Protein AF-A0A1T4M0J1-F1 (afdb_monomer_lite)

Organism: NCBI:txid28136

Radius of gyration: 27.56 Å; chains: 1; bounding box: 81×39×96 Å

Foldseek 3Di:
DVVVVVVVVVVVVVVVVVVVVVVVVVVVPDDPLVVVVCPQKDFDDDQDDCQQQLQPVLFFKWKAKFPLRQTKGKHWPDWADPDRQKIWTWTWMDGPNFIWTKIWMKGWDTWIWHNDDQQAPPNVNVPQFDTKTKIKIWIKIFTDLPGPQGFMWTFMWMFIWTQGPVRDTHGDCRHVQAQVDWGRKTWTWTATPVPRDIITMIITGQDTGPCPQQAPDRRTGDGDPSSCVSPVPPDPPCQVLLVVVAFKKKDKAFADPDDPPDDPPDPTKIKMWMWGRDPAWIWIFIDIDQWTWIFTWDWDDGDPFKTFIPTDDTPDTDDPDPDADPRQKMWGDDPPWIWIAHQPDAHNHRHHGDTHTIDTDHD

InterPro domains:
  IPR046033 Protein of unknown function DUF5991 [PF19453] (243-340)

Structure (mmCIF, N/CA/C/O backbone):
data_AF-A0A1T4M0J1-F1
#
_entry.id   AF-A0A1T4M0J1-F1
#
loop_
_atom_site.group_PDB
_atom_site.id
_atom_site.type_symbol
_atom_site.label_atom_id
_atom_site.label_alt_id
_atom_site.label_comp_id
_atom_site.label_asym_id
_atom_site.label_entity_id
_atom_site.label_seq_id
_atom_site.pdbx_PDB_ins_code
_atom_site.Cartn_x
_atom_site.Cartn_y
_atom_site.Cartn_z
_atom_site.occupancy
_atom_site.B_iso_or_equiv
_atom_site.auth_seq_id
_atom_site.auth_comp_id
_atom_site.auth_asym_id
_atom_site.auth_atom_id
_atom_site.pdbx_PDB_model_num
ATOM 1 N N . MET A 1 1 ? -4.362 2.622 -60.624 1.00 55.12 1 MET A N 1
ATOM 2 C CA . MET A 1 1 ? -3.342 2.482 -59.555 1.00 55.12 1 MET A CA 1
ATOM 3 C C . MET A 1 1 ? -3.160 3.747 -58.709 1.00 55.12 1 MET A C 1
ATOM 5 O O . MET A 1 1 ? -3.377 3.652 -57.512 1.00 55.12 1 MET A O 1
ATOM 9 N N . LYS A 1 2 ? -2.882 4.939 -59.271 1.00 52.72 2 LYS A N 1
ATOM 10 C CA . LYS A 1 2 ? -2.702 6.187 -58.479 1.00 52.72 2 LYS A CA 1
ATOM 11 C C . LYS A 1 2 ? -3.881 6.576 -57.562 1.00 52.72 2 LYS A C 1
ATOM 13 O O . LYS A 1 2 ? -3.653 6.972 -56.428 1.00 52.72 2 LYS A O 1
ATOM 18 N N . LYS A 1 3 ? -5.136 6.410 -58.007 1.00 52.69 3 LYS A N 1
ATOM 19 C CA . LYS A 1 3 ? -6.322 6.703 -57.170 1.00 52.69 3 LYS A CA 1
ATOM 20 C C . LYS A 1 3 ? -6.456 5.772 -55.952 1.00 52.69 3 LYS A C 1
ATOM 22 O O . LYS A 1 3 ? -6.911 6.231 -54.916 1.00 52.69 3 LYS A O 1
ATOM 27 N N . LEU A 1 4 ? -6.013 4.514 -56.068 1.00 51.50 4 LEU A N 1
ATOM 28 C CA . LEU A 1 4 ? -6.082 3.517 -54.990 1.00 51.50 4 LEU A CA 1
ATOM 29 C C . LEU A 1 4 ? -5.003 3.755 -53.914 1.00 51.50 4 LEU A C 1
ATOM 31 O O . LEU A 1 4 ? -5.263 3.580 -52.725 1.00 51.50 4 LEU A O 1
ATOM 35 N N . LEU A 1 5 ? -3.808 4.207 -54.325 1.00 53.09 5 LEU A N 1
ATOM 36 C CA . LEU A 1 5 ? -2.740 4.605 -53.398 1.00 53.09 5 LEU A CA 1
ATOM 37 C C . LEU A 1 5 ? -3.108 5.864 -52.600 1.00 53.09 5 LEU A C 1
ATOM 39 O O . LEU A 1 5 ? -2.872 5.903 -51.395 1.00 53.09 5 LEU A O 1
ATOM 43 N N . ASN A 1 6 ? -3.737 6.859 -53.235 1.00 53.88 6 ASN A N 1
ATOM 44 C CA . ASN A 1 6 ? -4.164 8.077 -52.538 1.00 53.88 6 ASN A CA 1
ATOM 45 C C . ASN A 1 6 ? -5.260 7.799 -51.495 1.00 53.88 6 ASN A C 1
ATOM 47 O O . ASN A 1 6 ? -5.242 8.404 -50.427 1.00 53.88 6 ASN A O 1
ATOM 51 N N . SER A 1 7 ? -6.177 6.859 -51.758 1.00 53.44 7 SER A N 1
ATOM 52 C CA . SER A 1 7 ? -7.180 6.440 -50.769 1.00 53.44 7 SER A CA 1
ATOM 53 C C . SER A 1 7 ? -6.579 5.661 -49.594 1.00 53.44 7 SER A C 1
ATOM 55 O O . SER A 1 7 ? -7.029 5.848 -48.468 1.00 53.44 7 SER A O 1
ATOM 57 N N . LEU A 1 8 ? -5.540 4.840 -49.815 1.00 53.97 8 LEU A N 1
ATOM 58 C CA . LEU A 1 8 ? -4.844 4.135 -48.727 1.00 53.97 8 LEU A CA 1
ATOM 59 C C . LEU A 1 8 ? -4.044 5.096 -47.835 1.00 53.97 8 LEU A C 1
ATOM 61 O O . LEU A 1 8 ? -4.055 4.952 -46.615 1.00 53.97 8 LEU A O 1
ATOM 65 N N . ALA A 1 9 ? -3.384 6.092 -48.435 1.00 59.94 9 ALA A N 1
ATOM 66 C CA . ALA A 1 9 ? -2.646 7.118 -47.700 1.00 59.94 9 ALA A CA 1
ATOM 67 C C . ALA A 1 9 ? -3.578 7.986 -46.838 1.00 59.94 9 ALA A C 1
ATOM 69 O O . ALA A 1 9 ? -3.247 8.294 -45.696 1.00 59.94 9 ALA A O 1
ATOM 70 N N . LEU A 1 10 ? -4.770 8.320 -47.349 1.00 54.41 10 LEU A N 1
ATOM 71 C CA . LEU A 1 10 ? -5.785 9.055 -46.593 1.00 54.41 10 LEU A CA 1
ATOM 72 C C . LEU A 1 10 ? -6.346 8.215 -45.430 1.00 54.41 10 LEU A C 1
ATOM 74 O O . LEU A 1 10 ? -6.525 8.740 -44.335 1.00 54.41 10 LEU A O 1
ATOM 78 N N . LEU A 1 11 ? -6.557 6.907 -45.632 1.00 52.25 11 LEU A N 1
ATOM 79 C CA . LEU A 1 11 ? -7.016 5.988 -44.583 1.00 52.25 11 LEU A CA 1
ATOM 80 C C . LEU A 1 11 ? -5.973 5.830 -43.460 1.00 52.25 11 LEU A C 1
ATOM 82 O O . LEU A 1 11 ? -6.330 5.849 -42.285 1.00 52.25 11 LEU A O 1
ATOM 86 N N . LEU A 1 12 ? -4.684 5.734 -43.812 1.00 54.47 12 LEU A N 1
ATOM 87 C CA . LEU A 1 12 ? -3.565 5.698 -42.858 1.00 54.47 12 LEU A CA 1
ATOM 88 C C . LEU A 1 12 ? -3.445 7.004 -42.057 1.00 54.47 12 LEU A C 1
ATOM 90 O O . LEU A 1 12 ? -3.211 6.957 -40.849 1.00 54.47 12 LEU A O 1
ATOM 94 N N . LEU A 1 13 ? -3.667 8.158 -42.699 1.00 51.56 13 LEU A N 1
ATOM 95 C CA . LEU A 1 13 ? -3.692 9.453 -42.017 1.00 51.56 13 LEU A CA 1
ATOM 96 C C . LEU A 1 13 ? -4.856 9.515 -41.015 1.00 51.56 13 LEU A C 1
ATOM 98 O O . LEU A 1 13 ? -4.645 9.829 -39.848 1.00 51.56 13 LEU A O 1
ATOM 102 N N . VAL A 1 14 ? -6.069 9.129 -41.421 1.00 51.66 14 VAL A N 1
ATOM 103 C CA . VAL A 1 14 ? -7.257 9.115 -40.544 1.00 51.66 14 VAL A CA 1
ATOM 104 C C . VAL A 1 14 ? -7.093 8.141 -39.366 1.00 51.66 14 VAL A C 1
ATOM 106 O O . VAL A 1 14 ? -7.454 8.480 -38.239 1.00 51.66 14 VAL A O 1
ATOM 109 N N . LEU A 1 15 ? -6.473 6.974 -39.578 1.00 44.88 15 LEU A N 1
ATOM 110 C CA . LEU A 1 15 ? -6.143 6.022 -38.507 1.00 44.88 15 LEU A CA 1
ATOM 111 C C . LEU A 1 15 ? -5.138 6.600 -37.495 1.00 44.88 15 LEU A C 1
ATOM 113 O O . LEU A 1 15 ? -5.237 6.324 -36.299 1.00 44.88 15 LEU A O 1
ATOM 117 N N . SER A 1 16 ? -4.198 7.436 -37.949 1.00 46.50 16 SER A N 1
ATOM 118 C CA . SER A 1 16 ? -3.243 8.112 -37.062 1.00 46.50 16 SER A CA 1
ATOM 119 C C . SER A 1 16 ? -3.893 9.209 -36.203 1.00 46.50 16 SER A C 1
ATOM 121 O O . SER A 1 16 ? -3.549 9.340 -35.027 1.00 46.50 16 SER A O 1
ATOM 123 N N . PHE A 1 17 ? -4.902 9.918 -36.728 1.00 46.28 17 PHE A N 1
ATOM 124 C CA . PHE A 1 17 ? -5.673 10.906 -35.961 1.00 46.28 17 PHE A CA 1
ATOM 125 C C . PHE A 1 17 ? -6.596 10.253 -34.919 1.00 46.28 17 PHE A C 1
ATOM 127 O O . PHE A 1 17 ? -6.669 10.736 -33.791 1.00 46.28 17 PHE A O 1
ATOM 134 N N . LEU A 1 18 ? -7.220 9.111 -35.238 1.00 39.19 18 LEU A N 1
ATOM 135 C CA . LEU A 1 18 ? -8.054 8.359 -34.285 1.00 39.19 18 LEU A CA 1
ATOM 136 C C . LEU A 1 18 ? -7.246 7.820 -33.090 1.00 39.19 18 LEU A C 1
ATOM 138 O O . LEU A 1 18 ? -7.708 7.882 -31.951 1.00 39.19 18 LEU A O 1
ATOM 142 N N . ASN A 1 19 ? -6.015 7.351 -33.323 1.00 43.97 19 ASN A N 1
ATOM 143 C CA . ASN A 1 19 ? -5.116 6.921 -32.244 1.00 43.97 19 ASN A CA 1
ATOM 144 C C . ASN A 1 19 ? -4.622 8.096 -31.379 1.00 43.97 19 ASN A C 1
ATOM 146 O O . ASN A 1 19 ? -4.434 7.937 -30.171 1.00 43.97 19 ASN A O 1
ATOM 150 N N . CYS A 1 20 ? -4.449 9.284 -31.969 1.00 36.16 20 CYS A N 1
ATOM 151 C CA . CYS A 1 20 ? -4.040 10.489 -31.247 1.00 36.16 20 CYS A CA 1
ATOM 152 C C . CYS A 1 20 ? -5.168 11.034 -30.347 1.00 36.16 20 CYS A C 1
ATOM 154 O O . CYS A 1 20 ? -4.920 11.378 -29.190 1.00 36.16 20 CYS A O 1
ATOM 156 N N . GLU A 1 21 ? -6.419 11.026 -30.822 1.00 37.31 21 GLU A N 1
ATOM 157 C CA . GLU A 1 21 ? -7.591 11.414 -30.021 1.00 37.31 21 GLU A CA 1
ATOM 158 C C . GLU A 1 21 ? -7.927 10.417 -28.900 1.00 37.31 21 GLU A C 1
ATOM 160 O O . GLU A 1 21 ? -8.373 10.819 -27.822 1.00 37.31 21 GLU A O 1
ATOM 165 N N . ALA A 1 22 ? -7.710 9.117 -29.116 1.00 43.62 22 ALA A N 1
ATOM 166 C CA . ALA A 1 22 ? -7.911 8.107 -28.077 1.00 43.62 22 ALA A CA 1
ATOM 167 C C . ALA A 1 22 ? -6.882 8.246 -26.940 1.00 43.62 22 ALA A C 1
ATOM 169 O O . ALA A 1 22 ? -7.249 8.189 -25.766 1.00 43.62 22 ALA A O 1
ATOM 170 N N . SER A 1 23 ? -5.611 8.504 -27.273 1.00 46.06 23 SER A N 1
ATOM 171 C CA . SER A 1 23 ? -4.550 8.749 -26.287 1.00 46.06 23 SER A CA 1
ATOM 172 C C . SER A 1 23 ? -4.748 10.062 -25.520 1.00 46.06 23 SER A C 1
ATOM 174 O O . SER A 1 23 ? -4.460 10.114 -24.324 1.00 46.06 23 SER A O 1
ATOM 176 N N . SER A 1 24 ? -5.234 11.123 -26.174 1.00 47.31 24 SER A N 1
ATOM 177 C CA . SER A 1 24 ? -5.454 12.424 -25.528 1.00 47.31 24 SER A CA 1
ATOM 178 C C . SER A 1 24 ? -6.682 12.434 -24.606 1.00 47.31 24 SER A C 1
ATOM 180 O O . SER A 1 24 ? -6.654 13.082 -23.559 1.00 47.31 24 SER A O 1
ATOM 182 N N . LYS A 1 25 ? -7.725 11.646 -24.913 1.00 46.78 25 LYS A N 1
ATOM 183 C CA . LYS A 1 25 ? -8.915 11.485 -24.053 1.00 46.78 25 LYS A CA 1
ATOM 184 C C . LYS A 1 25 ? -8.649 10.744 -22.742 1.00 46.78 25 LYS A C 1
ATOM 186 O O . LYS A 1 25 ? -9.352 10.997 -21.772 1.00 46.78 25 LYS A O 1
ATOM 191 N N . VAL A 1 26 ? -7.660 9.850 -22.666 1.00 51.59 26 VAL A N 1
ATOM 192 C CA . VAL A 1 26 ? -7.346 9.139 -21.408 1.00 51.59 26 VAL A CA 1
ATOM 193 C C . VAL A 1 26 ? -6.769 10.097 -20.357 1.00 51.59 26 VAL A C 1
ATOM 195 O O . VAL A 1 26 ? -7.074 9.962 -19.175 1.00 51.59 26 VAL A O 1
ATOM 198 N N . HIS A 1 27 ? -5.993 11.106 -20.766 1.00 54.53 27 HIS A N 1
ATOM 199 C CA . HIS A 1 27 ? -5.339 12.039 -19.839 1.00 54.53 27 HIS A CA 1
ATOM 200 C C . HIS A 1 27 ? -6.288 13.045 -19.169 1.00 54.53 27 HIS A C 1
ATOM 202 O O . HIS A 1 27 ? -6.017 13.461 -18.045 1.00 54.53 27 HIS A O 1
ATOM 208 N N . SER A 1 28 ? -7.415 13.413 -19.787 1.00 58.88 28 SER A N 1
ATOM 209 C CA . SER A 1 28 ? -8.307 14.452 -19.244 1.00 58.88 28 SER A CA 1
ATOM 210 C C . SER A 1 28 ? -9.181 14.006 -18.060 1.00 58.88 28 SER A C 1
ATOM 212 O O . SER A 1 28 ? -9.771 14.858 -17.398 1.00 58.88 28 SER A O 1
ATOM 214 N N . TYR A 1 29 ? -9.248 12.703 -17.751 1.00 79.06 29 TYR A N 1
ATOM 215 C CA . TYR A 1 29 ? -10.104 12.150 -16.684 1.00 79.06 29 TYR A CA 1
ATOM 216 C C . TYR A 1 29 ? -9.342 11.503 -15.518 1.00 79.06 29 TYR A C 1
ATOM 218 O O . TYR A 1 29 ? -9.971 11.037 -14.561 1.00 79.06 29 TY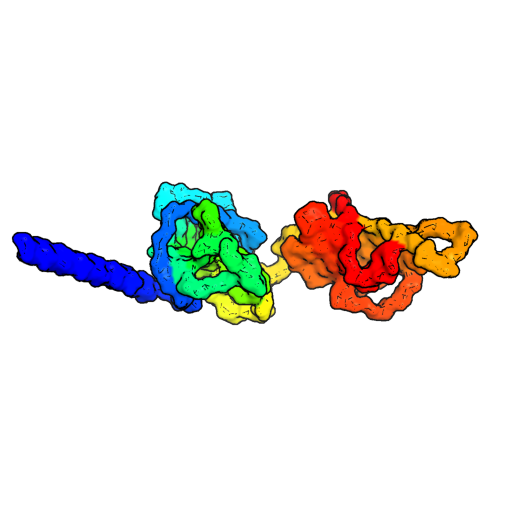R A O 1
ATOM 226 N N . LEU A 1 30 ? -8.008 11.441 -15.580 1.00 92.25 30 LEU A N 1
ATOM 227 C CA . LEU A 1 30 ? -7.211 10.840 -14.513 1.00 92.25 30 LEU A CA 1
ATOM 228 C C . LEU A 1 30 ? -7.066 11.789 -13.312 1.00 92.25 30 LEU A C 1
ATOM 230 O O . LEU A 1 30 ? -6.923 13.001 -13.486 1.00 92.25 30 LEU A O 1
ATOM 234 N N . PRO A 1 31 ? -7.056 11.260 -12.075 1.00 94.25 31 PRO A N 1
ATOM 235 C CA . PRO A 1 31 ? -6.757 12.058 -10.894 1.00 94.25 31 PRO A CA 1
ATOM 236 C C . PRO A 1 31 ? -5.373 12.713 -10.970 1.00 94.25 31 PRO A C 1
ATOM 238 O O . PRO A 1 31 ? -4.406 12.090 -11.410 1.00 94.25 31 PRO A O 1
ATOM 241 N N . LYS A 1 32 ? -5.251 13.936 -10.434 1.00 94.31 32 LYS A N 1
ATOM 242 C CA . LYS A 1 32 ? -3.986 14.698 -10.402 1.00 94.31 32 LYS A CA 1
ATOM 243 C C . LYS A 1 32 ? -2.807 13.909 -9.817 1.00 94.31 32 LYS A C 1
ATOM 245 O O . LYS A 1 32 ? -1.705 14.014 -10.336 1.00 94.31 32 LYS A O 1
ATOM 250 N N . TRP A 1 33 ? -3.046 13.102 -8.780 1.00 94.81 33 TRP A N 1
ATOM 251 C CA . TRP A 1 33 ? -2.003 12.295 -8.134 1.00 94.81 33 TRP A CA 1
ATOM 252 C C . TRP A 1 33 ? -1.446 11.183 -9.040 1.00 94.81 33 TRP A C 1
ATOM 254 O O . TRP A 1 33 ? -0.299 10.780 -8.873 1.00 94.81 33 TRP A O 1
ATOM 264 N N . ILE A 1 34 ? -2.234 10.698 -10.010 1.00 97.06 34 ILE A N 1
ATOM 265 C CA . ILE A 1 34 ? -1.749 9.769 -11.039 1.00 97.06 34 ILE A CA 1
ATOM 266 C C . ILE A 1 34 ? -0.978 10.543 -12.094 1.00 97.06 34 ILE A C 1
ATOM 268 O O . ILE A 1 34 ? 0.128 10.144 -12.440 1.00 97.06 34 ILE A O 1
ATOM 272 N N . LEU A 1 35 ? -1.528 11.667 -12.569 1.00 95.06 35 LEU A N 1
ATOM 273 C CA . LEU A 1 35 ? -0.880 12.506 -13.583 1.00 95.06 35 LEU A CA 1
ATOM 274 C C . LEU A 1 35 ? 0.545 12.899 -13.168 1.00 95.06 35 LEU A C 1
ATOM 276 O O . LEU A 1 35 ? 1.462 12.774 -13.971 1.00 95.06 35 LEU A O 1
ATOM 280 N N . SER A 1 36 ? 0.752 13.262 -11.898 1.00 92.69 36 SER A N 1
ATOM 281 C CA . SER A 1 36 ? 2.077 13.598 -11.361 1.00 92.69 36 SER A CA 1
ATOM 282 C C . SER A 1 36 ? 3.057 12.421 -11.293 1.00 92.69 36 SER A C 1
ATOM 284 O O . SER A 1 36 ? 4.251 12.632 -11.135 1.00 92.69 36 SER A O 1
ATOM 286 N N . LYS A 1 37 ? 2.571 11.175 -11.340 1.00 93.62 37 LYS A N 1
ATOM 287 C CA . LYS A 1 37 ? 3.397 9.957 -11.253 1.00 93.62 37 LYS A CA 1
ATOM 288 C C . LYS A 1 37 ? 3.686 9.332 -12.618 1.00 93.62 37 LYS A C 1
ATOM 290 O O . LYS A 1 37 ? 4.566 8.484 -12.717 1.00 93.62 37 LYS A O 1
ATOM 295 N N . ILE A 1 38 ? 2.949 9.731 -13.652 1.00 94.12 38 ILE A N 1
ATOM 296 C CA . ILE A 1 38 ? 3.102 9.210 -15.017 1.00 94.12 38 ILE A CA 1
ATOM 297 C C . ILE A 1 38 ? 3.741 10.228 -15.966 1.00 94.12 38 ILE A C 1
ATOM 299 O O . ILE A 1 38 ? 3.755 10.017 -17.180 1.00 94.12 38 ILE A O 1
ATOM 303 N N . GLU A 1 39 ? 4.264 11.335 -15.448 1.00 92.00 39 GLU A N 1
ATOM 304 C CA . GLU A 1 39 ? 5.058 12.264 -16.246 1.00 92.00 39 GLU A CA 1
ATOM 305 C C . GLU A 1 39 ? 6.265 11.535 -16.870 1.00 92.00 39 GLU A C 1
ATOM 307 O O . GLU A 1 39 ? 6.855 10.643 -16.263 1.00 92.00 39 GLU A O 1
ATOM 312 N N . GLY A 1 40 ? 6.596 11.851 -18.127 1.00 93.88 40 GLY A N 1
ATOM 313 C CA . GLY A 1 40 ? 7.697 11.181 -18.833 1.00 93.88 40 GLY A CA 1
ATOM 314 C C . GLY A 1 40 ? 7.416 9.725 -19.231 1.00 93.88 40 GLY A C 1
ATOM 315 O O . GLY A 1 40 ? 8.349 8.943 -19.421 1.00 93.88 40 GLY A O 1
ATOM 316 N N . THR A 1 41 ? 6.146 9.340 -19.376 1.00 96.75 41 THR A N 1
ATOM 317 C CA . THR A 1 41 ? 5.749 8.002 -19.845 1.00 96.75 41 THR A CA 1
ATOM 318 C C . THR A 1 41 ? 5.040 8.041 -21.198 1.00 96.75 41 THR A C 1
ATOM 320 O O . THR A 1 41 ? 4.388 9.025 -21.552 1.00 96.75 41 THR A O 1
ATOM 323 N N . LYS A 1 42 ? 5.091 6.928 -21.931 1.00 95.62 42 LYS A N 1
ATOM 324 C CA . LYS A 1 42 ? 4.337 6.692 -23.174 1.00 95.62 42 LYS A CA 1
ATOM 325 C C . LYS A 1 42 ? 3.397 5.497 -23.011 1.00 95.62 42 LYS A C 1
ATOM 327 O O . LYS A 1 42 ? 3.715 4.566 -22.275 1.00 95.62 42 LYS A O 1
ATOM 332 N N . THR A 1 43 ? 2.265 5.496 -23.709 1.00 95.06 43 THR A N 1
ATOM 333 C CA . THR A 1 43 ? 1.360 4.335 -23.733 1.00 95.06 43 THR A CA 1
ATOM 334 C C . THR A 1 43 ? 2.068 3.120 -24.335 1.00 95.06 43 THR A C 1
ATOM 336 O O . THR A 1 43 ? 2.848 3.249 -25.281 1.00 95.06 43 THR A O 1
ATOM 339 N N . THR A 1 44 ? 1.809 1.938 -23.784 1.00 94.88 44 THR A N 1
ATOM 340 C CA . THR A 1 44 ? 2.422 0.683 -24.220 1.00 94.88 44 THR A CA 1
ATOM 341 C C . THR A 1 44 ? 1.433 -0.474 -24.130 1.00 94.88 44 THR A C 1
ATOM 343 O O . THR A 1 44 ? 0.503 -0.451 -23.328 1.00 94.88 44 THR A O 1
ATOM 346 N N . ASN A 1 45 ? 1.635 -1.512 -24.939 1.00 91.19 45 ASN A N 1
ATOM 347 C CA . ASN A 1 45 ? 0.808 -2.714 -24.885 1.00 91.19 45 ASN A CA 1
ATOM 348 C C . ASN A 1 45 ? 1.443 -3.761 -23.972 1.00 91.19 45 ASN A C 1
ATOM 350 O O . ASN A 1 45 ? 2.641 -4.055 -24.062 1.00 91.19 45 ASN A O 1
ATOM 354 N N . ILE A 1 46 ? 0.613 -4.348 -23.109 1.00 88.12 46 ILE A N 1
ATOM 355 C CA . ILE A 1 46 ? 0.996 -5.435 -22.213 1.00 88.12 46 ILE A CA 1
ATOM 356 C C . ILE A 1 46 ? -0.089 -6.497 -22.261 1.00 88.12 46 ILE A C 1
ATOM 358 O O . ILE A 1 46 ? -1.231 -6.265 -21.873 1.00 88.12 46 ILE A O 1
ATOM 362 N N . HIS A 1 47 ? 0.298 -7.682 -22.715 1.00 80.06 47 HIS A N 1
ATOM 363 C CA . HIS A 1 47 ? -0.561 -8.857 -22.774 1.00 80.06 47 HIS A CA 1
ATOM 364 C C . HIS A 1 47 ? -0.087 -9.865 -21.726 1.00 80.06 47 HIS A C 1
ATOM 366 O O . HIS A 1 47 ? 0.430 -10.928 -22.055 1.00 80.06 47 HIS A O 1
ATOM 372 N N . THR A 1 48 ? -0.198 -9.489 -20.450 1.00 86.19 48 THR A N 1
ATOM 373 C CA . THR A 1 48 ? 0.210 -10.330 -19.319 1.00 86.19 48 THR A CA 1
ATOM 374 C C . THR A 1 48 ? -0.856 -10.365 -18.234 1.00 86.19 48 THR A C 1
ATOM 376 O O . THR A 1 48 ? -1.764 -9.534 -18.190 1.00 86.19 48 THR A O 1
ATOM 379 N N . ASN A 1 49 ? -0.696 -11.317 -17.324 1.00 90.94 49 ASN A N 1
ATOM 380 C CA . ASN A 1 49 ? -1.458 -11.394 -16.096 1.00 90.94 49 ASN A CA 1
ATOM 381 C C . ASN A 1 49 ? -0.685 -10.697 -14.959 1.00 90.94 49 ASN A C 1
ATOM 383 O O . ASN A 1 49 ? 0.380 -11.160 -14.551 1.00 90.94 49 ASN A O 1
ATOM 387 N N . PHE A 1 50 ? -1.241 -9.608 -14.427 1.00 95.69 50 PHE A N 1
ATOM 388 C CA . PHE A 1 50 ? -0.680 -8.824 -13.323 1.00 95.69 50 PHE A CA 1
ATOM 389 C C . PHE A 1 50 ? -0.980 -9.414 -11.936 1.00 95.69 50 PHE A C 1
ATOM 391 O O . PHE A 1 50 ? -0.674 -8.760 -10.941 1.00 95.69 50 PHE A O 1
ATOM 398 N N . TYR A 1 51 ? -1.545 -10.629 -11.825 1.00 92.06 51 TYR A N 1
ATOM 399 C CA . TYR A 1 51 ? -1.943 -11.189 -10.524 1.00 92.06 51 TYR A CA 1
ATOM 400 C C . TYR A 1 51 ? -0.801 -11.147 -9.507 1.00 92.06 51 TYR A C 1
ATOM 402 O O . TYR A 1 51 ? -1.045 -10.772 -8.372 1.00 92.06 51 TYR A O 1
ATOM 410 N N . ARG A 1 52 ? 0.440 -11.457 -9.919 1.00 91.62 52 ARG A N 1
ATOM 411 C CA . ARG A 1 52 ? 1.604 -11.486 -9.017 1.00 91.62 52 ARG A CA 1
ATOM 412 C C . ARG A 1 52 ? 1.898 -10.138 -8.375 1.00 91.62 52 ARG A C 1
ATOM 414 O O . ARG A 1 52 ? 2.405 -10.119 -7.268 1.00 91.62 52 ARG A O 1
ATOM 421 N N . ILE A 1 53 ? 1.596 -9.050 -9.079 1.00 96.25 53 ILE A N 1
ATOM 422 C CA . ILE A 1 53 ? 1.806 -7.681 -8.604 1.00 96.25 53 ILE A CA 1
ATOM 423 C C . ILE A 1 53 ? 0.626 -7.256 -7.733 1.00 96.25 53 ILE A C 1
ATOM 425 O O . ILE A 1 53 ? 0.815 -6.757 -6.630 1.00 96.25 53 ILE A O 1
ATOM 429 N N . LEU A 1 54 ? -0.599 -7.509 -8.201 1.00 97.06 54 LEU A N 1
ATOM 430 C CA . LEU A 1 54 ? -1.827 -7.147 -7.488 1.00 97.06 54 LEU A CA 1
ATOM 431 C C . LEU A 1 54 ? -2.025 -7.947 -6.189 1.00 97.06 54 LEU A C 1
ATOM 433 O O . LEU A 1 54 ? -2.687 -7.472 -5.270 1.00 97.06 54 LEU A O 1
ATOM 437 N N . SER A 1 55 ? -1.475 -9.161 -6.120 1.00 92.19 55 SER A N 1
ATOM 438 C CA . SER A 1 55 ? -1.492 -10.033 -4.944 1.00 92.19 55 SER A CA 1
ATOM 439 C C . SER A 1 55 ? -0.161 -10.046 -4.190 1.00 92.19 55 SER A C 1
ATOM 441 O O . SER A 1 55 ? 0.069 -10.986 -3.427 1.00 92.19 55 SER A O 1
ATOM 443 N N . ASP A 1 56 ? 0.741 -9.097 -4.450 1.00 90.44 56 ASP A N 1
ATOM 444 C CA . ASP A 1 56 ? 2.034 -9.052 -3.770 1.00 90.44 56 ASP A CA 1
ATOM 445 C C . ASP A 1 56 ? 1.831 -8.753 -2.275 1.00 90.44 56 ASP A C 1
ATOM 447 O O . ASP A 1 56 ? 1.088 -7.840 -1.909 1.00 90.44 56 ASP A O 1
ATOM 451 N N . LYS A 1 57 ? 2.463 -9.559 -1.415 1.00 86.38 57 LYS A N 1
ATOM 452 C CA . LYS A 1 57 ? 2.348 -9.493 0.051 1.00 86.38 57 LYS A CA 1
ATOM 453 C C . LYS A 1 57 ? 3.685 -9.211 0.737 1.00 86.38 57 LYS A C 1
ATOM 455 O O . LYS A 1 57 ? 3.829 -9.504 1.916 1.00 86.38 57 LYS A O 1
ATOM 460 N N . ARG A 1 58 ? 4.687 -8.694 0.015 1.00 85.44 58 ARG A N 1
ATOM 461 C CA . ARG A 1 58 ? 6.003 -8.389 0.605 1.00 85.44 58 ARG A CA 1
ATOM 462 C C . ARG A 1 58 ? 5.908 -7.321 1.688 1.00 85.44 58 ARG A C 1
ATOM 464 O O . ARG A 1 58 ? 6.680 -7.370 2.634 1.00 85.44 58 ARG A O 1
ATOM 471 N N . ILE A 1 59 ? 4.969 -6.388 1.537 1.00 86.12 59 ILE A N 1
ATOM 472 C CA . ILE A 1 59 ? 4.648 -5.341 2.507 1.00 86.12 59 ILE A CA 1
ATOM 473 C C . ILE A 1 59 ? 3.126 -5.218 2.614 1.00 86.12 59 ILE A C 1
ATOM 475 O O . ILE A 1 59 ? 2.411 -5.307 1.608 1.00 86.12 59 ILE A O 1
ATOM 479 N N . ASN A 1 60 ? 2.635 -5.005 3.833 1.00 89.00 60 ASN A N 1
ATOM 480 C CA . ASN A 1 60 ? 1.218 -4.792 4.104 1.00 89.00 60 ASN A CA 1
ATOM 481 C C . ASN A 1 60 ? 0.734 -3.443 3.556 1.00 89.00 60 ASN A C 1
ATOM 483 O O . ASN A 1 60 ? 1.483 -2.470 3.462 1.00 89.00 60 ASN A O 1
ATOM 487 N N . TYR A 1 61 ? -0.551 -3.368 3.213 1.00 96.19 61 TYR A N 1
ATOM 488 C CA . TYR A 1 61 ? -1.164 -2.096 2.854 1.00 96.19 61 TYR A CA 1
ATOM 489 C C . TYR A 1 61 ? -1.316 -1.206 4.089 1.00 96.19 61 TYR A C 1
ATOM 491 O O . TYR A 1 61 ? -1.944 -1.593 5.074 1.00 96.19 61 TYR A O 1
ATOM 499 N N . ILE A 1 62 ? -0.823 0.024 3.988 1.00 95.75 62 ILE A N 1
ATOM 500 C CA . ILE A 1 62 ? -1.114 1.104 4.932 1.00 95.75 62 ILE A CA 1
ATOM 501 C C . ILE A 1 62 ? -2.159 2.028 4.313 1.00 95.75 62 ILE A C 1
ATOM 503 O O . ILE A 1 62 ? -2.108 2.305 3.115 1.00 95.75 62 ILE A O 1
ATOM 507 N N . GLY A 1 63 ? -3.140 2.485 5.093 1.00 97.94 63 GLY A N 1
ATOM 508 C CA . GLY A 1 63 ? -4.271 3.217 4.529 1.00 97.94 63 GLY A CA 1
ATOM 509 C C . GLY A 1 63 ? -5.073 4.051 5.514 1.00 97.94 63 GLY A C 1
ATOM 510 O O . GLY A 1 63 ? -5.040 3.842 6.727 1.00 97.94 63 GLY A O 1
ATOM 511 N N . PHE A 1 64 ? -5.846 4.987 4.966 1.00 98.56 64 PHE A N 1
ATOM 512 C CA . PHE A 1 64 ? -6.794 5.811 5.703 1.00 98.56 64 PHE A CA 1
ATOM 513 C C . PHE A 1 64 ? -8.180 5.848 5.047 1.00 98.56 64 PHE A C 1
ATOM 515 O O . PHE A 1 64 ? -8.352 5.616 3.848 1.00 98.56 64 PHE A O 1
ATOM 522 N N . ILE A 1 65 ? -9.174 6.219 5.850 1.00 98.62 65 ILE A N 1
ATOM 523 C CA . ILE A 1 65 ? -10.545 6.520 5.452 1.00 98.62 65 ILE A CA 1
ATOM 524 C C . ILE A 1 65 ? -11.065 7.754 6.204 1.00 98.62 65 ILE A C 1
ATOM 526 O O . ILE A 1 65 ? -10.802 7.951 7.386 1.00 98.62 65 ILE A O 1
ATOM 530 N N . GLY A 1 66 ? -11.866 8.580 5.536 1.00 98.06 66 GLY A N 1
ATOM 531 C CA . GLY A 1 66 ? -12.431 9.805 6.095 1.00 98.06 66 GLY A CA 1
ATOM 532 C C . GLY A 1 66 ? -11.454 10.981 6.109 1.00 98.06 66 GLY A C 1
ATOM 533 O O . GLY A 1 66 ? -10.243 10.827 5.997 1.00 98.06 66 GLY A O 1
ATOM 534 N N . SER A 1 67 ? -12.003 12.185 6.267 1.00 96.25 67 SER A N 1
ATOM 535 C CA . SER A 1 67 ? -11.232 13.435 6.344 1.00 96.25 67 SER A CA 1
ATOM 536 C C . SER A 1 67 ? -10.422 13.585 7.636 1.00 96.25 67 SER A C 1
ATOM 538 O O . SER A 1 67 ? -9.624 14.504 7.749 1.00 96.25 67 SER A O 1
ATOM 540 N N . ASN A 1 68 ? -10.643 12.714 8.623 1.00 97.00 68 ASN A N 1
ATOM 541 C CA . ASN A 1 68 ? -9.866 12.650 9.859 1.00 97.00 68 ASN A CA 1
ATOM 542 C C . ASN A 1 68 ? -8.703 11.645 9.781 1.00 97.00 68 ASN A C 1
ATOM 544 O O . ASN A 1 68 ? -8.099 11.359 10.809 1.00 97.00 68 ASN A O 1
ATOM 548 N N . TYR A 1 69 ? -8.435 11.073 8.601 1.00 98.12 69 TYR A N 1
ATOM 549 C CA . TYR A 1 69 ? -7.436 10.024 8.394 1.00 98.12 69 TYR A CA 1
ATOM 550 C C . TYR A 1 69 ? -7.581 8.845 9.368 1.00 98.12 69 TYR A C 1
ATOM 552 O O . TYR A 1 69 ? -6.602 8.368 9.938 1.00 98.12 69 TYR A O 1
ATOM 560 N N . GLN A 1 70 ? -8.810 8.362 9.578 1.00 98.06 70 GLN A N 1
ATOM 561 C CA . GLN A 1 70 ? -9.028 7.133 10.340 1.00 98.06 70 GLN A CA 1
ATOM 562 C C . GLN A 1 70 ? -8.275 5.988 9.674 1.00 98.06 70 GLN A C 1
ATOM 564 O O . GLN A 1 70 ? -8.446 5.766 8.479 1.00 98.06 70 GLN A O 1
ATOM 569 N N . ARG A 1 71 ? -7.479 5.242 10.440 1.00 97.56 71 ARG A N 1
ATOM 570 C CA . ARG A 1 71 ? -6.735 4.103 9.910 1.00 97.56 71 ARG A CA 1
ATOM 571 C C . ARG A 1 71 ? -7.671 3.083 9.264 1.00 97.56 71 ARG A C 1
ATOM 573 O O . ARG A 1 71 ? -8.703 2.722 9.841 1.00 97.56 71 ARG A O 1
ATOM 580 N N . LEU A 1 72 ? -7.278 2.646 8.076 1.00 98.19 72 LEU A N 1
ATOM 581 C CA . LEU A 1 72 ? -7.933 1.646 7.249 1.00 98.19 72 LEU A CA 1
ATOM 582 C C . LEU A 1 72 ? -6.916 0.539 6.963 1.00 98.19 72 LEU A C 1
ATOM 584 O O . LEU A 1 72 ? -5.864 0.814 6.389 1.00 98.19 72 LEU A O 1
ATOM 588 N N . LYS A 1 73 ? -7.247 -0.702 7.322 1.00 96.69 73 LYS A N 1
ATOM 589 C CA . LYS A 1 73 ? -6.518 -1.887 6.853 1.00 96.69 73 LYS A CA 1
ATOM 590 C C . LYS A 1 73 ? -7.286 -2.517 5.696 1.00 96.69 73 LYS A C 1
ATOM 592 O O . LYS A 1 73 ? -8.516 -2.593 5.746 1.00 96.69 73 LYS A O 1
ATOM 597 N N . ILE A 1 74 ? -6.563 -2.952 4.669 1.00 97.81 74 ILE A N 1
ATOM 598 C CA . ILE A 1 74 ? -7.094 -3.693 3.522 1.00 97.81 74 ILE A CA 1
ATOM 599 C C . ILE A 1 74 ? -6.234 -4.936 3.342 1.00 97.81 74 ILE A C 1
ATOM 601 O O . ILE A 1 74 ? -5.017 -4.831 3.210 1.00 97.81 74 ILE A O 1
ATOM 605 N N . GLU A 1 75 ? -6.868 -6.100 3.276 1.00 94.94 75 GLU A N 1
ATOM 606 C CA . GLU A 1 75 ? -6.187 -7.364 3.014 1.00 94.94 75 GLU A CA 1
ATOM 607 C C . GLU A 1 75 ? -6.838 -8.074 1.835 1.00 94.94 75 GLU A C 1
ATOM 609 O O . GLU A 1 75 ? -8.058 -8.237 1.775 1.00 94.94 75 GLU A O 1
ATOM 614 N N . PHE A 1 76 ? -6.018 -8.531 0.889 1.00 94.69 76 PHE A N 1
ATOM 615 C CA . PHE A 1 76 ? -6.481 -9.352 -0.223 1.00 94.69 76 PHE A CA 1
ATOM 616 C C . PHE A 1 76 ? -6.269 -10.833 0.090 1.00 94.69 76 PHE A C 1
ATOM 618 O O . PHE A 1 76 ? -5.147 -11.314 0.285 1.00 94.69 76 PHE A O 1
ATOM 625 N N . HIS A 1 77 ? -7.369 -11.581 0.093 1.00 92.12 77 HIS A N 1
ATOM 626 C CA . HIS A 1 77 ? -7.360 -13.033 0.247 1.00 92.12 77 HIS A CA 1
ATOM 627 C C . HIS A 1 77 ? -7.167 -13.730 -1.099 1.00 92.12 77 HIS A C 1
ATOM 629 O O . HIS A 1 77 ? -6.454 -14.728 -1.185 1.00 92.12 77 HIS A O 1
ATOM 635 N N . ARG A 1 78 ? -7.785 -13.200 -2.161 1.00 94.06 78 ARG A N 1
ATOM 636 C CA . ARG A 1 78 ? -7.699 -13.764 -3.510 1.00 94.06 78 ARG A CA 1
ATOM 637 C C . ARG A 1 78 ? -7.750 -12.666 -4.561 1.00 94.06 78 ARG A C 1
ATOM 639 O O . ARG A 1 78 ? -8.636 -11.821 -4.515 1.00 94.06 78 ARG A O 1
ATOM 646 N N . VAL A 1 79 ? -6.855 -12.749 -5.540 1.00 96.19 79 VAL A N 1
ATOM 647 C CA . VAL A 1 79 ? -6.881 -11.950 -6.771 1.00 96.19 79 VAL A CA 1
ATOM 648 C C . VAL A 1 79 ? -6.813 -12.918 -7.944 1.00 96.19 79 VAL A C 1
ATOM 650 O O . VAL A 1 79 ? -5.862 -13.691 -8.054 1.00 96.19 79 VAL A O 1
ATOM 653 N N . GLN A 1 80 ? -7.822 -12.907 -8.808 1.00 94.94 80 GLN A N 1
ATOM 654 C CA . GLN A 1 80 ? -7.915 -13.827 -9.938 1.00 94.94 80 GLN A CA 1
ATOM 655 C C . GLN A 1 80 ? -8.254 -13.068 -11.214 1.00 94.94 80 GLN A C 1
ATOM 657 O O . GLN A 1 80 ? -9.255 -12.364 -11.280 1.00 94.94 80 GLN A O 1
ATOM 662 N N . MET A 1 81 ? -7.446 -13.252 -12.256 1.00 95.00 81 MET A N 1
ATOM 663 C CA . MET A 1 81 ? -7.760 -12.711 -13.576 1.00 95.00 81 MET A CA 1
ATOM 664 C C . MET A 1 81 ? -9.010 -13.403 -14.135 1.00 95.00 81 MET A C 1
ATOM 666 O O . MET A 1 81 ? -9.064 -14.633 -14.191 1.00 95.00 81 MET A O 1
ATOM 670 N N . LYS A 1 82 ? -10.001 -12.612 -14.548 1.00 92.88 82 LYS A N 1
ATOM 671 C CA . LYS A 1 82 ? -11.209 -13.080 -15.241 1.00 92.88 82 LYS A CA 1
ATOM 672 C C . LYS A 1 82 ? -11.060 -12.987 -16.746 1.00 92.88 82 LYS A C 1
ATOM 674 O O . LYS A 1 82 ? -11.258 -13.974 -17.440 1.00 92.88 82 LYS A O 1
ATOM 679 N N . ASN A 1 83 ? -10.666 -11.810 -17.218 1.00 90.81 83 ASN A N 1
ATOM 680 C CA . ASN A 1 83 ? -10.393 -11.505 -18.617 1.0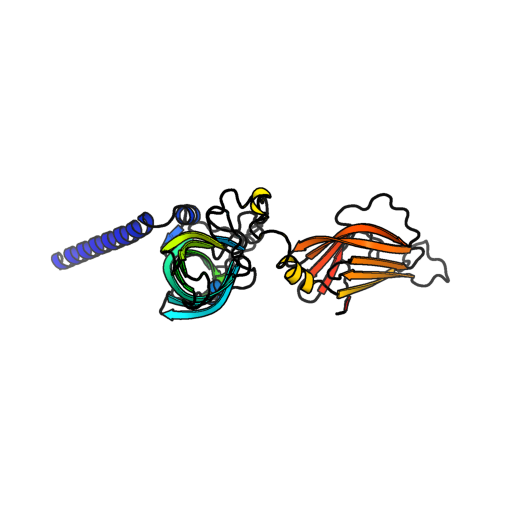0 90.81 83 ASN A CA 1
ATOM 681 C C . ASN A 1 83 ? -9.085 -10.713 -18.698 1.00 90.81 83 ASN A C 1
ATOM 683 O O . ASN A 1 83 ? -8.552 -10.278 -17.676 1.00 90.81 83 ASN A O 1
ATOM 687 N N . ALA A 1 84 ? -8.572 -10.489 -19.908 1.00 90.12 84 ALA A N 1
ATOM 688 C CA . ALA A 1 84 ? -7.396 -9.644 -20.102 1.00 90.12 84 ALA A CA 1
ATOM 689 C C . ALA A 1 84 ? -7.604 -8.267 -19.439 1.00 90.12 84 ALA A C 1
ATOM 691 O O . ALA A 1 84 ? -8.521 -7.530 -19.794 1.00 90.12 84 ALA A O 1
ATOM 692 N N . GLY A 1 85 ? -6.773 -7.948 -18.442 1.00 91.62 85 GLY A N 1
ATOM 693 C CA . GLY A 1 85 ? -6.855 -6.689 -17.697 1.00 91.62 85 GLY A CA 1
ATOM 694 C C . GLY A 1 85 ? -8.019 -6.575 -16.703 1.00 91.62 85 GLY A C 1
ATOM 695 O O . GLY A 1 85 ? -8.186 -5.504 -16.131 1.00 91.62 85 GLY A O 1
ATOM 696 N N . GLN A 1 86 ? -8.800 -7.631 -16.463 1.00 96.69 86 GLN A N 1
ATOM 697 C CA . GLN A 1 86 ? -9.902 -7.631 -15.492 1.00 96.69 86 GLN A CA 1
ATOM 698 C C . GLN A 1 86 ? -9.675 -8.693 -14.421 1.00 96.69 86 GLN A C 1
ATOM 700 O O . GLN A 1 86 ? -9.411 -9.857 -14.735 1.00 96.69 86 GLN A O 1
ATOM 705 N N . TYR A 1 87 ? -9.815 -8.303 -13.161 1.00 98.25 87 TYR A N 1
ATOM 706 C CA . TYR A 1 87 ? -9.530 -9.150 -12.009 1.00 98.25 87 TYR A CA 1
ATOM 707 C C . TYR A 1 87 ? -10.700 -9.141 -11.044 1.00 98.25 87 TYR A C 1
ATOM 709 O O . TYR A 1 87 ? -11.196 -8.068 -10.714 1.00 98.25 87 TYR A O 1
ATOM 717 N N . ASP A 1 88 ? -11.057 -10.319 -10.549 1.00 98.12 88 ASP A N 1
ATOM 718 C CA . ASP A 1 88 ? -11.899 -10.481 -9.371 1.00 98.12 88 ASP A CA 1
ATOM 719 C C . ASP A 1 88 ? -11.025 -10.503 -8.120 1.00 98.12 88 ASP A C 1
ATOM 721 O O . ASP A 1 88 ? -9.973 -11.153 -8.081 1.00 98.12 88 ASP A O 1
ATOM 725 N N . VAL A 1 89 ? -11.487 -9.811 -7.086 1.00 98.44 89 VAL A N 1
ATOM 726 C CA . VAL A 1 89 ? -10.789 -9.644 -5.817 1.00 98.44 89 VAL A CA 1
ATOM 727 C C . VAL A 1 89 ? -11.721 -10.016 -4.673 1.00 98.44 89 VAL A C 1
ATOM 729 O O . VAL A 1 89 ? -12.866 -9.573 -4.619 1.00 98.44 89 VAL A O 1
ATOM 732 N N . VAL A 1 90 ? -11.214 -10.822 -3.745 1.00 97.56 90 VAL A N 1
ATOM 733 C CA . VAL A 1 90 ? -11.848 -11.115 -2.456 1.00 97.56 90 VAL A CA 1
ATOM 734 C C . VAL A 1 90 ? -10.892 -10.683 -1.360 1.00 97.56 90 VAL A C 1
ATOM 736 O O . VAL A 1 90 ? -9.700 -11.000 -1.417 1.00 97.56 90 VAL A O 1
ATOM 739 N N . GLY A 1 91 ? -11.410 -10.002 -0.348 1.00 97.19 91 GLY A N 1
ATOM 740 C CA . GLY A 1 91 ? -10.601 -9.506 0.751 1.00 97.19 91 GLY A CA 1
ATOM 741 C C . GLY A 1 91 ? -11.434 -9.020 1.920 1.00 97.19 91 GLY A C 1
ATOM 742 O O . GLY A 1 91 ? -12.632 -9.305 2.005 1.00 97.19 91 GLY A O 1
ATOM 743 N N . ILE A 1 92 ? -10.773 -8.309 2.826 1.00 97.75 92 ILE A N 1
ATOM 744 C CA . ILE A 1 92 ? -11.397 -7.674 3.981 1.00 97.75 92 ILE A CA 1
ATOM 745 C C . ILE A 1 92 ? -10.900 -6.248 4.161 1.00 97.75 92 ILE A C 1
ATOM 747 O O . ILE A 1 92 ? -9.751 -5.922 3.856 1.00 97.75 92 ILE A O 1
ATOM 751 N N . SER A 1 93 ? -11.781 -5.406 4.677 1.00 98.38 93 SER A N 1
ATOM 752 C CA . SER A 1 93 ? -11.478 -4.077 5.185 1.00 98.38 93 SER A CA 1
ATOM 753 C C . SER A 1 93 ? -11.621 -4.078 6.705 1.00 98.38 93 SER A C 1
ATOM 755 O O . SER A 1 93 ? -12.477 -4.765 7.271 1.00 98.38 93 SER A O 1
ATOM 757 N N . ILE A 1 94 ? -10.778 -3.305 7.386 1.00 96.94 94 ILE A N 1
ATOM 758 C CA . ILE A 1 94 ? -10.877 -3.111 8.833 1.00 96.94 94 ILE A CA 1
ATOM 759 C C . ILE A 1 94 ? -10.759 -1.624 9.143 1.00 96.94 94 ILE A C 1
ATOM 761 O O . ILE A 1 94 ? -9.775 -0.969 8.791 1.00 96.94 94 ILE A O 1
ATOM 765 N N . VAL A 1 95 ? -11.772 -1.091 9.824 1.00 96.25 95 VAL A N 1
ATOM 766 C CA . VAL A 1 95 ? -11.809 0.288 10.318 1.00 96.25 95 VAL A CA 1
ATOM 767 C C . VAL A 1 95 ? -12.176 0.252 11.794 1.00 96.25 95 VAL A C 1
ATOM 769 O O . VAL A 1 95 ? -13.287 -0.140 12.164 1.00 96.25 95 VAL A O 1
ATOM 772 N N . LYS A 1 96 ? -11.252 0.681 12.660 1.00 93.12 96 LYS A N 1
ATOM 773 C CA . LYS A 1 96 ? -11.346 0.451 14.112 1.00 93.12 96 LYS A CA 1
ATOM 774 C C . LYS A 1 96 ? -11.493 -1.056 14.384 1.00 93.12 96 LYS A C 1
ATOM 776 O O . LYS A 1 96 ? -10.629 -1.822 13.992 1.00 93.12 96 LYS A O 1
ATOM 781 N N . LYS A 1 97 ? -12.595 -1.475 15.013 1.00 90.25 97 LYS A N 1
ATOM 782 C CA . LYS A 1 9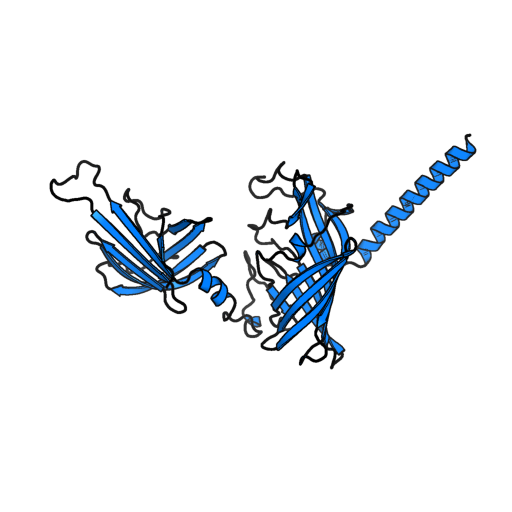7 ? -12.932 -2.885 15.276 1.00 90.25 97 LYS A CA 1
ATOM 783 C C . LYS A 1 97 ? -13.916 -3.468 14.257 1.00 90.25 97 LYS A C 1
ATOM 785 O O . LYS A 1 97 ? -14.316 -4.618 14.389 1.00 90.25 97 LYS A O 1
ATOM 790 N N . ASN A 1 98 ? -14.361 -2.666 13.289 1.00 94.25 98 ASN A N 1
ATOM 791 C CA . ASN A 1 98 ? -15.322 -3.111 12.293 1.00 94.25 98 ASN A CA 1
ATOM 792 C C . ASN A 1 98 ? -14.577 -3.778 11.145 1.00 94.25 98 ASN A C 1
ATOM 794 O O . ASN A 1 98 ? -13.820 -3.109 10.441 1.00 94.25 98 ASN A O 1
ATOM 798 N N . ARG A 1 99 ? -14.796 -5.078 10.985 1.00 97.12 99 ARG A N 1
ATOM 799 C CA . ARG A 1 99 ? -14.226 -5.887 9.916 1.00 97.12 99 ARG A CA 1
ATOM 800 C C . ARG A 1 99 ? -15.334 -6.222 8.931 1.00 97.12 99 ARG A C 1
ATOM 802 O O . ARG A 1 99 ? -16.342 -6.783 9.352 1.00 97.12 99 ARG A O 1
ATOM 809 N N . CYS A 1 100 ? -15.119 -5.918 7.657 1.00 97.44 100 CYS A N 1
ATOM 810 C CA . CYS A 1 100 ? -16.050 -6.265 6.594 1.00 97.44 100 CYS A CA 1
ATOM 811 C C . CYS A 1 100 ? -15.356 -7.086 5.510 1.00 97.44 100 CYS A C 1
ATOM 813 O O . CYS A 1 100 ? -14.240 -6.775 5.098 1.00 97.44 100 CYS A O 1
ATOM 815 N N . HIS A 1 101 ? -16.010 -8.138 5.038 1.00 98.69 101 HIS A N 1
ATOM 816 C CA . HIS A 1 101 ? -15.601 -8.866 3.847 1.00 98.69 101 HIS A CA 1
ATOM 817 C C . HIS A 1 101 ? -16.037 -8.101 2.612 1.00 98.69 101 HIS A C 1
ATOM 819 O O . HIS A 1 101 ? -17.127 -7.539 2.592 1.00 98.69 101 HIS A O 1
ATOM 825 N N . PHE A 1 102 ? -15.222 -8.123 1.561 1.00 98.69 102 PHE A N 1
ATOM 826 C CA . PHE A 1 102 ? -15.607 -7.573 0.271 1.00 98.69 102 PHE A CA 1
ATOM 827 C C . PHE A 1 102 ? -15.326 -8.522 -0.887 1.00 98.69 102 PHE A C 1
ATOM 829 O O . PHE A 1 102 ? -14.381 -9.320 -0.878 1.00 98.69 102 PHE A O 1
ATOM 836 N N . HIS A 1 103 ? -16.134 -8.357 -1.929 1.00 98.69 103 HIS A N 1
ATOM 837 C CA . HIS A 1 103 ? -15.881 -8.865 -3.267 1.00 98.69 103 HIS A CA 1
ATOM 838 C C . HIS A 1 103 ? -15.852 -7.695 -4.245 1.00 98.69 103 HIS A C 1
ATOM 840 O O . HIS A 1 103 ? -16.599 -6.730 -4.105 1.00 98.69 103 HIS A O 1
ATOM 846 N N . GLY A 1 104 ? -14.999 -7.750 -5.256 1.00 98.00 104 GLY A N 1
ATOM 847 C CA . GLY A 1 104 ? -14.986 -6.688 -6.239 1.00 98.00 104 GLY A CA 1
ATOM 848 C C . GLY A 1 104 ? -14.035 -6.908 -7.387 1.00 98.00 104 GLY A C 1
ATOM 849 O O . GLY A 1 104 ? -13.568 -8.017 -7.622 1.00 98.00 104 GLY A O 1
ATOM 850 N N . THR A 1 105 ? -13.775 -5.831 -8.119 1.00 98.50 105 THR A N 1
ATOM 851 C CA . THR A 1 105 ? -13.063 -5.887 -9.390 1.00 98.50 105 THR A CA 1
ATOM 852 C C . THR A 1 105 ? -11.948 -4.857 -9.486 1.00 98.50 105 THR A C 1
ATOM 854 O O . THR A 1 105 ? -12.033 -3.768 -8.913 1.00 98.50 105 THR A O 1
ATOM 857 N N . ILE A 1 106 ? -10.914 -5.199 -10.253 1.00 98.69 106 ILE A N 1
ATOM 858 C CA . ILE A 1 106 ? -9.886 -4.279 -10.748 1.00 98.69 106 ILE A CA 1
ATOM 859 C C . ILE A 1 106 ? -9.878 -4.379 -12.273 1.00 98.69 106 ILE A C 1
ATOM 861 O O . ILE A 1 106 ? -9.757 -5.470 -12.823 1.00 98.69 106 ILE A O 1
ATOM 865 N N . ASN A 1 107 ? -9.981 -3.239 -12.952 1.00 97.69 107 ASN A N 1
ATOM 866 C CA . ASN A 1 107 ? -9.990 -3.138 -14.408 1.00 97.69 107 ASN A CA 1
ATOM 867 C C . ASN A 1 107 ? -8.844 -2.232 -14.861 1.00 97.69 107 ASN A C 1
ATOM 869 O O . ASN A 1 107 ? -8.877 -1.030 -14.591 1.00 97.69 107 ASN A O 1
ATOM 873 N N . ILE A 1 108 ? -7.841 -2.793 -15.538 1.00 97.44 108 ILE A N 1
ATOM 874 C CA . ILE A 1 108 ? -6.742 -2.036 -16.149 1.00 97.44 108 ILE A CA 1
ATOM 875 C C . ILE A 1 108 ? -7.312 -1.170 -17.273 1.00 97.44 108 ILE A C 1
ATOM 877 O O . ILE A 1 108 ? -8.013 -1.671 -18.150 1.00 97.44 108 ILE A O 1
ATOM 881 N N . ILE A 1 109 ? -7.011 0.126 -17.240 1.00 96.06 109 ILE A N 1
ATOM 882 C CA . ILE A 1 109 ? -7.486 1.109 -18.222 1.00 96.06 109 ILE A CA 1
ATOM 883 C C . ILE A 1 109 ? -6.360 1.719 -19.059 1.00 96.06 109 ILE A C 1
ATOM 885 O O . ILE A 1 109 ? -6.633 2.206 -20.150 1.00 96.06 109 ILE A O 1
ATOM 889 N N . ASP A 1 110 ? -5.118 1.699 -18.571 1.00 95.81 110 ASP A N 1
ATOM 890 C CA . ASP A 1 110 ? -3.953 2.168 -19.324 1.00 95.81 110 ASP A CA 1
ATOM 891 C C . ASP A 1 110 ? -2.686 1.447 -18.852 1.00 95.81 110 ASP A C 1
ATOM 893 O O . ASP A 1 110 ? -2.551 1.096 -17.676 1.00 95.81 110 ASP A O 1
ATOM 897 N N . ASN A 1 111 ? -1.752 1.242 -19.774 1.00 97.31 111 ASN A N 1
ATOM 898 C CA . ASN A 1 111 ? -0.429 0.694 -19.507 1.00 97.31 111 ASN A CA 1
ATOM 899 C C . ASN A 1 111 ? 0.601 1.651 -20.090 1.00 97.31 111 ASN A C 1
ATOM 901 O O . ASN A 1 111 ? 0.496 2.066 -21.247 1.00 97.31 111 ASN A O 1
ATOM 905 N N . ARG A 1 112 ? 1.608 2.000 -19.294 1.00 97.31 112 ARG A N 1
ATOM 906 C CA . ARG A 1 112 ? 2.562 3.048 -19.641 1.00 97.31 112 ARG A CA 1
ATOM 907 C C . ARG A 1 112 ? 3.987 2.598 -19.379 1.00 97.31 112 ARG A C 1
ATOM 909 O O . ARG A 1 112 ? 4.263 1.922 -18.399 1.00 97.31 112 ARG A O 1
ATOM 916 N N . GLU A 1 113 ? 4.890 2.989 -20.260 1.00 97.81 113 GLU A N 1
ATOM 917 C CA . GLU A 1 113 ? 6.323 2.721 -20.187 1.00 97.81 113 GLU A CA 1
ATOM 918 C C . GLU A 1 113 ? 7.059 4.029 -19.897 1.00 97.81 113 GLU A C 1
ATOM 920 O O . GLU A 1 113 ? 6.755 5.053 -20.516 1.00 97.81 113 GLU A O 1
ATOM 925 N N . PHE A 1 114 ? 8.020 4.007 -18.974 1.00 97.00 114 PHE A N 1
ATOM 926 C CA . PHE A 1 114 ? 8.878 5.164 -18.722 1.00 97.00 114 PHE A CA 1
ATOM 927 C C . PHE A 1 114 ? 9.803 5.399 -19.916 1.00 97.00 114 PHE A C 1
ATOM 929 O O . PHE A 1 114 ? 10.453 4.472 -20.396 1.00 97.00 114 PHE A O 1
ATOM 936 N N . ILE A 1 115 ? 9.874 6.645 -20.389 1.00 96.75 115 ILE A N 1
ATOM 937 C CA . ILE A 1 115 ? 10.775 7.033 -21.485 1.00 96.75 115 ILE A CA 1
ATOM 938 C C . ILE A 1 115 ? 12.234 6.969 -21.011 1.00 96.75 115 ILE A C 1
ATOM 940 O O . ILE A 1 115 ? 13.094 6.492 -21.748 1.00 96.75 115 ILE A O 1
ATOM 944 N N . SER A 1 116 ? 12.478 7.387 -19.766 1.00 93.88 116 SER A N 1
ATOM 945 C CA . SER A 1 116 ? 13.794 7.399 -19.121 1.00 93.88 116 SER A CA 1
ATOM 946 C C . SER A 1 116 ? 13.705 6.751 -17.731 1.00 93.88 116 SER A C 1
ATOM 948 O O . SER A 1 116 ? 13.532 7.467 -16.744 1.00 93.88 116 SER A O 1
ATOM 950 N N . PRO A 1 117 ? 13.746 5.409 -17.623 1.00 93.44 117 PRO A N 1
ATOM 951 C CA . PRO A 1 117 ? 13.669 4.730 -16.332 1.00 93.44 117 PRO A CA 1
ATOM 952 C C . PRO A 1 117 ? 14.966 4.888 -15.527 1.00 93.44 117 PRO A C 1
ATOM 954 O O . PRO A 1 117 ? 16.054 4.951 -16.097 1.00 93.44 117 PRO A O 1
ATOM 957 N N . THR A 1 118 ? 14.860 4.881 -14.197 1.00 90.25 118 THR A N 1
ATOM 958 C CA . THR A 1 118 ? 16.015 4.720 -13.302 1.00 90.25 118 THR A CA 1
ATOM 959 C C . THR A 1 118 ? 16.417 3.244 -13.200 1.00 90.25 118 THR A C 1
ATOM 961 O O . THR A 1 118 ? 15.618 2.340 -13.478 1.00 90.25 118 THR A O 1
ATOM 964 N N . PHE A 1 119 ? 17.670 3.005 -12.807 1.00 90.88 119 PHE A N 1
ATOM 965 C CA . PHE A 1 119 ? 18.300 1.680 -12.768 1.00 90.88 119 PHE A CA 1
ATOM 966 C C . PHE A 1 119 ? 18.766 1.280 -11.356 1.00 90.88 119 PHE A C 1
ATOM 968 O O . PHE A 1 119 ? 19.697 0.484 -11.233 1.00 90.88 119 PHE A O 1
ATOM 975 N N . GLY A 1 120 ? 18.136 1.816 -10.306 1.00 85.94 120 GLY A N 1
ATOM 976 C CA . GLY A 1 120 ? 18.532 1.589 -8.915 1.00 85.94 120 GLY A CA 1
ATOM 977 C C . GLY A 1 120 ? 19.856 2.267 -8.539 1.00 85.94 120 GLY A C 1
ATOM 978 O O . GLY A 1 120 ? 20.440 3.012 -9.336 1.00 85.94 120 GLY A O 1
ATOM 979 N N . VAL A 1 121 ? 20.348 1.982 -7.325 1.00 81.19 121 VAL A N 1
ATOM 980 C CA . VAL A 1 121 ? 21.622 2.520 -6.810 1.00 81.19 121 VAL A CA 1
ATOM 981 C C . VAL A 1 121 ? 22.754 2.126 -7.749 1.00 81.19 121 VAL A C 1
ATOM 983 O O . VAL A 1 121 ? 22.828 0.964 -8.159 1.00 81.19 121 VAL A O 1
ATOM 986 N N . ASP A 1 122 ? 23.607 3.092 -8.090 1.00 87.62 122 ASP A N 1
ATOM 987 C CA . ASP A 1 122 ? 24.791 2.916 -8.941 1.00 87.62 122 ASP A CA 1
ATOM 988 C C . ASP A 1 122 ? 24.504 2.174 -10.258 1.00 87.62 122 ASP A C 1
ATOM 990 O O . ASP A 1 122 ? 25.318 1.394 -10.749 1.00 87.62 122 ASP A O 1
ATOM 994 N N . GLU A 1 123 ? 23.308 2.385 -10.820 1.00 88.50 123 GLU A N 1
ATOM 995 C CA . GLU A 1 123 ? 22.826 1.699 -12.022 1.00 88.50 123 GLU A CA 1
ATOM 996 C C . GLU A 1 123 ? 22.843 0.158 -11.922 1.00 88.50 123 GLU A C 1
ATOM 998 O O . GLU A 1 123 ? 22.938 -0.545 -12.932 1.00 88.50 123 GLU A O 1
ATOM 1003 N N . SER A 1 124 ? 22.728 -0.399 -10.715 1.00 86.75 124 SER A N 1
ATOM 1004 C CA . SER A 1 124 ? 22.826 -1.842 -10.453 1.00 86.75 124 SER A CA 1
ATOM 1005 C C . SER A 1 124 ? 21.845 -2.710 -11.256 1.00 86.75 124 SER A C 1
ATOM 1007 O O . SER A 1 124 ? 22.106 -3.905 -11.445 1.00 86.75 124 SER A O 1
ATOM 1009 N N . MET A 1 125 ? 20.747 -2.141 -11.765 1.00 90.69 125 MET A N 1
ATOM 1010 C CA . MET A 1 125 ? 19.744 -2.811 -12.603 1.00 90.69 125 MET A CA 1
ATOM 1011 C C . MET A 1 125 ? 19.900 -2.559 -14.111 1.00 90.69 125 MET A C 1
ATOM 1013 O O . MET A 1 125 ? 19.105 -3.061 -14.912 1.00 90.69 125 MET A O 1
ATOM 1017 N N . LYS A 1 126 ? 20.942 -1.843 -14.539 1.00 92.25 126 LYS A N 1
ATOM 1018 C CA . LYS A 1 126 ? 21.213 -1.565 -15.955 1.00 92.25 126 LYS A CA 1
ATOM 1019 C C . LYS A 1 126 ? 21.472 -2.853 -16.733 1.00 92.25 126 LYS A C 1
ATOM 1021 O O . LYS A 1 126 ? 22.275 -3.696 -16.344 1.00 92.25 126 LYS A O 1
ATOM 1026 N N . GLY A 1 127 ? 20.729 -3.034 -17.826 1.00 92.81 127 GLY A N 1
ATOM 1027 C CA . GLY A 1 127 ? 20.761 -4.250 -18.649 1.00 92.81 127 GLY A CA 1
ATOM 1028 C C . GLY A 1 127 ? 20.091 -5.486 -18.024 1.00 92.81 127 GLY A C 1
ATOM 1029 O O . GLY A 1 127 ? 20.041 -6.538 -18.665 1.00 92.81 127 GLY A O 1
ATOM 1030 N N . LYS A 1 128 ? 19.545 -5.390 -16.802 1.00 91.75 128 LYS A N 1
ATOM 1031 C CA . LYS A 1 128 ? 18.874 -6.511 -16.113 1.00 91.75 128 LYS A CA 1
ATOM 1032 C C . LYS A 1 128 ? 17.364 -6.582 -16.379 1.00 91.75 128 LYS A C 1
ATOM 1034 O O . LYS A 1 128 ? 16.731 -7.584 -16.044 1.00 91.75 128 LYS A O 1
ATOM 1039 N N . PHE A 1 129 ? 16.795 -5.563 -17.020 1.00 95.38 129 PHE A N 1
ATOM 1040 C CA . PHE A 1 129 ? 15.401 -5.525 -17.458 1.00 95.38 129 PHE A CA 1
ATOM 1041 C C . PHE A 1 129 ? 15.273 -4.887 -18.850 1.00 95.38 129 PHE A C 1
ATOM 1043 O O . PHE A 1 129 ? 16.128 -4.112 -19.274 1.00 95.38 129 PHE A O 1
ATOM 1050 N N . LYS A 1 130 ? 14.190 -5.222 -19.556 1.00 95.50 130 LYS A N 1
ATOM 1051 C CA . LYS A 1 130 ? 13.870 -4.748 -20.911 1.00 95.50 130 LYS A CA 1
ATOM 1052 C C . LYS A 1 130 ? 13.236 -3.369 -20.908 1.00 95.50 130 LYS A C 1
ATOM 1054 O O . LYS A 1 130 ? 13.611 -2.505 -21.689 1.00 95.50 130 LYS A O 1
ATOM 1059 N N . ARG A 1 131 ? 12.237 -3.192 -20.050 1.00 95.81 131 ARG A N 1
ATOM 1060 C CA . ARG A 1 131 ? 11.506 -1.938 -19.875 1.00 95.81 131 ARG A CA 1
ATOM 1061 C C . ARG A 1 131 ? 10.880 -1.881 -18.494 1.00 95.81 131 ARG A C 1
ATOM 1063 O O . ARG A 1 131 ? 10.680 -2.911 -17.857 1.00 95.81 131 ARG A O 1
ATOM 1070 N N . ARG A 1 132 ? 10.563 -0.672 -18.060 1.00 97.19 132 ARG A N 1
ATOM 1071 C CA . ARG A 1 132 ? 9.957 -0.370 -16.768 1.00 97.19 132 ARG A CA 1
ATOM 1072 C C . ARG A 1 132 ? 8.781 0.562 -16.996 1.00 97.19 132 ARG A C 1
ATOM 1074 O O . ARG A 1 132 ? 8.812 1.379 -17.920 1.00 97.19 132 ARG A O 1
ATOM 1081 N N . GLY A 1 133 ? 7.742 0.437 -16.191 1.00 97.56 133 GLY A N 1
ATOM 1082 C CA . GLY A 1 133 ? 6.518 1.173 -16.421 1.00 97.56 133 GLY A CA 1
ATOM 1083 C C . GLY A 1 133 ? 5.531 1.095 -15.274 1.00 97.56 133 GLY A C 1
ATOM 1084 O O . GLY A 1 133 ? 5.848 0.686 -14.159 1.00 97.56 133 GLY A O 1
ATOM 1085 N N . CYS A 1 134 ? 4.313 1.520 -15.572 1.00 98.06 134 CYS A N 1
ATOM 1086 C CA . CYS A 1 134 ? 3.198 1.489 -14.649 1.00 98.06 134 CYS A CA 1
ATOM 1087 C C . CYS A 1 134 ? 1.904 1.124 -15.367 1.00 98.06 134 CYS A C 1
ATOM 1089 O O . CYS A 1 134 ? 1.785 1.200 -16.593 1.00 98.06 134 CYS A O 1
ATOM 1091 N N . SER A 1 135 ? 0.921 0.714 -14.584 1.00 98.19 135 SER A N 1
ATOM 1092 C CA . SER A 1 135 ? -0.422 0.427 -15.055 1.00 98.19 135 SER A CA 1
ATOM 1093 C C . SER A 1 135 ? -1.423 1.174 -14.198 1.00 98.19 135 SER A C 1
ATOM 1095 O O . SER A 1 135 ? -1.283 1.281 -12.978 1.00 98.19 135 SER A O 1
ATOM 1097 N N . ILE A 1 136 ? -2.442 1.694 -14.869 1.00 98.31 136 ILE A N 1
ATOM 1098 C CA . ILE A 1 136 ? -3.522 2.460 -14.270 1.00 98.31 136 ILE A CA 1
ATOM 1099 C C . ILE A 1 136 ? -4.775 1.608 -14.352 1.00 98.31 136 ILE A C 1
ATOM 1101 O O . ILE A 1 136 ? -5.094 1.051 -15.404 1.00 98.31 136 ILE A O 1
ATOM 1105 N N . ALA A 1 137 ? -5.508 1.525 -13.253 1.00 98.25 137 ALA A N 1
ATOM 1106 C CA . ALA A 1 137 ? -6.725 0.745 -13.167 1.00 98.25 137 ALA A CA 1
ATOM 1107 C C . ALA A 1 137 ? -7.832 1.497 -12.432 1.00 98.25 137 ALA A C 1
ATOM 1109 O O . ALA A 1 137 ? -7.582 2.416 -11.654 1.00 98.25 137 ALA A O 1
ATOM 1110 N N . LYS A 1 138 ? -9.072 1.075 -12.667 1.00 98.44 138 LYS A N 1
ATOM 1111 C CA . LYS A 1 138 ? -10.219 1.404 -11.819 1.00 98.44 138 LYS A CA 1
ATOM 1112 C C . LYS A 1 138 ? -10.550 0.204 -10.954 1.00 98.44 138 LYS A C 1
ATOM 1114 O O . LYS A 1 138 ? -10.548 -0.920 -11.453 1.00 98.44 138 LYS A O 1
ATOM 1119 N N . TYR A 1 139 ? -10.876 0.443 -9.694 1.00 98.75 139 TYR A N 1
ATOM 1120 C CA . TYR A 1 139 ? -11.315 -0.611 -8.788 1.00 98.75 139 TYR A CA 1
ATOM 1121 C C . TYR A 1 139 ? -12.699 -0.309 -8.217 1.00 98.75 139 TYR A C 1
ATOM 1123 O O . TYR A 1 139 ? -13.104 0.853 -8.091 1.00 98.75 139 TYR A O 1
ATOM 1131 N N . ARG A 1 140 ? -13.411 -1.373 -7.849 1.00 98.69 140 ARG A N 1
ATOM 1132 C CA . ARG A 1 140 ? -14.650 -1.311 -7.077 1.00 98.69 140 ARG A CA 1
ATOM 1133 C C . ARG A 1 140 ? -14.727 -2.524 -6.162 1.00 98.69 140 ARG A C 1
ATOM 1135 O O . ARG A 1 140 ? -14.790 -3.635 -6.673 1.00 98.69 140 ARG A O 1
ATOM 1142 N N . PHE A 1 141 ? -14.742 -2.307 -4.851 1.00 98.81 141 PHE A N 1
ATOM 1143 C CA . PHE A 1 141 ? -14.831 -3.352 -3.829 1.00 98.81 141 PHE A CA 1
ATOM 1144 C C . PHE A 1 141 ? -16.105 -3.166 -3.017 1.00 98.81 141 PHE A C 1
ATOM 1146 O O . PHE A 1 141 ? -16.295 -2.127 -2.393 1.00 98.81 141 PHE A O 1
ATOM 1153 N N . GLU A 1 142 ? -16.987 -4.151 -3.064 1.00 98.81 142 GLU A N 1
ATOM 1154 C CA . GLU A 1 142 ? -18.299 -4.141 -2.431 1.00 98.81 142 GLU A CA 1
ATOM 1155 C C . GLU A 1 142 ? -18.226 -4.968 -1.154 1.00 98.81 142 GLU A C 1
ATOM 1157 O O . GLU A 1 142 ? -18.005 -6.178 -1.217 1.00 98.81 142 GLU A O 1
ATOM 1162 N N . GLU A 1 143 ? -18.364 -4.314 0.001 1.00 98.75 143 GLU A N 1
ATOM 1163 C CA . GLU A 1 143 ? -18.444 -5.023 1.280 1.00 98.75 143 GLU A CA 1
ATOM 1164 C C . GLU A 1 143 ? -19.767 -5.800 1.368 1.00 98.75 143 GLU A C 1
ATOM 1166 O O . GLU A 1 143 ? -20.722 -5.468 0.656 1.00 98.75 143 GLU A O 1
ATOM 1171 N N . ASP A 1 144 ? -19.845 -6.816 2.231 1.00 98.00 144 ASP A N 1
ATOM 1172 C CA . ASP A 1 144 ? -21.085 -7.558 2.474 1.00 98.00 144 ASP A CA 1
ATOM 1173 C C . ASP A 1 144 ? -22.157 -6.605 3.045 1.00 98.00 144 ASP A C 1
ATOM 1175 O O . ASP A 1 144 ? -21.982 -6.046 4.136 1.00 98.00 144 ASP A O 1
ATOM 1179 N N . PRO A 1 145 ? -23.294 -6.404 2.349 1.00 96.94 145 PRO A N 1
ATOM 1180 C CA . PRO A 1 145 ? -24.360 -5.523 2.819 1.00 96.94 145 PRO A CA 1
ATOM 1181 C C . PRO A 1 145 ? -24.970 -5.932 4.167 1.00 96.94 145 PRO A C 1
ATOM 1183 O O . PRO A 1 145 ? -25.605 -5.098 4.814 1.00 96.94 145 PRO A O 1
ATOM 1186 N N . ASN A 1 146 ? -24.797 -7.189 4.590 1.00 96.75 146 ASN A N 1
ATOM 1187 C CA . ASN A 1 146 ? -25.299 -7.702 5.865 1.00 96.75 146 ASN A CA 1
ATOM 1188 C C . ASN A 1 146 ? -24.387 -7.359 7.052 1.00 96.75 146 ASN A C 1
ATOM 1190 O O . ASN A 1 146 ? -24.819 -7.444 8.202 1.00 96.75 146 ASN A O 1
ATOM 1194 N N . GLU A 1 147 ? -23.141 -6.957 6.802 1.00 96.00 147 GLU A N 1
ATOM 1195 C CA . GLU A 1 147 ? -22.204 -6.591 7.859 1.00 96.00 147 GLU A CA 1
ATOM 1196 C C . GLU A 1 147 ? -22.431 -5.153 8.334 1.00 96.00 147 GLU A C 1
ATOM 1198 O O . GLU A 1 147 ? -22.752 -4.237 7.569 1.00 96.00 147 GLU A O 1
ATOM 1203 N N . ALA A 1 148 ? -22.278 -4.940 9.640 1.00 95.44 148 ALA A N 1
ATOM 1204 C CA . ALA A 1 148 ? -22.499 -3.635 10.237 1.00 95.44 148 ALA A CA 1
ATOM 1205 C C . ALA A 1 148 ? -21.516 -2.602 9.670 1.00 95.44 148 ALA A C 1
ATOM 1207 O O . ALA A 1 148 ? -20.325 -2.851 9.521 1.00 95.44 148 ALA A O 1
ATOM 1208 N N . GLY A 1 149 ? -22.024 -1.406 9.371 1.00 94.12 149 GLY A N 1
ATOM 1209 C CA . GLY A 1 149 ? -21.183 -0.314 8.888 1.00 94.12 149 GLY A CA 1
ATOM 1210 C C . GLY A 1 149 ? -20.619 -0.511 7.479 1.00 94.12 149 GLY A C 1
ATOM 1211 O O . GLY A 1 149 ? -19.719 0.243 7.129 1.00 94.12 149 GLY A O 1
ATOM 1212 N N . SER A 1 150 ? -21.156 -1.443 6.688 1.00 97.81 150 SER A N 1
ATOM 1213 C CA . SER A 1 150 ? -20.703 -1.743 5.329 1.00 97.81 150 SER A CA 1
ATOM 1214 C C . SER A 1 150 ? -21.042 -0.667 4.284 1.00 97.81 150 SER A C 1
ATOM 1216 O O . SER A 1 150 ? -21.929 0.198 4.432 1.00 97.81 150 SER A O 1
ATOM 1218 N N . GLY A 1 151 ? -20.297 -0.726 3.189 1.00 98.50 151 GLY A N 1
ATOM 1219 C CA . GLY A 1 151 ? -20.372 0.132 2.024 1.00 98.50 151 GLY A CA 1
ATOM 1220 C C . GLY A 1 151 ? -19.581 -0.445 0.852 1.00 98.50 151 GLY A C 1
ATOM 1221 O O . GLY A 1 151 ? -19.395 -1.649 0.721 1.00 98.50 151 GLY A O 1
ATOM 1222 N N . PHE A 1 152 ? -19.115 0.424 -0.034 1.00 98.75 152 PHE A N 1
ATOM 1223 C CA . PHE A 1 152 ? -18.238 0.021 -1.127 1.00 98.75 152 PHE A CA 1
ATOM 1224 C C . PHE A 1 152 ? -17.118 1.032 -1.329 1.00 98.75 152 PHE A C 1
ATOM 1226 O O . PHE A 1 152 ? -17.338 2.238 -1.230 1.00 98.75 152 PHE A O 1
ATOM 1233 N N . PHE A 1 153 ? -15.930 0.544 -1.667 1.00 98.88 153 PHE A N 1
ATOM 1234 C CA . PHE A 1 153 ? -14.803 1.353 -2.113 1.00 98.88 153 PHE A CA 1
ATOM 1235 C C . PHE A 1 153 ? -14.820 1.451 -3.636 1.00 98.88 153 PHE A C 1
ATOM 1237 O O . PHE A 1 153 ? -15.078 0.467 -4.329 1.00 98.88 153 PHE A O 1
ATOM 1244 N N . SER A 1 154 ? -14.515 2.621 -4.184 1.00 98.75 154 SER A N 1
ATOM 1245 C CA . SER A 1 154 ? -14.313 2.781 -5.624 1.00 98.75 154 SER A CA 1
ATOM 1246 C C . SER A 1 154 ? -13.343 3.910 -5.927 1.00 98.75 154 SER A C 1
ATOM 1248 O O . SER A 1 154 ? -13.360 4.946 -5.261 1.00 98.75 154 SER A O 1
ATOM 1250 N N . GLY A 1 155 ? -12.502 3.722 -6.940 1.00 98.50 155 GLY A N 1
ATOM 1251 C CA . GLY A 1 155 ? -11.480 4.704 -7.271 1.00 98.50 155 GLY A CA 1
ATOM 1252 C C . GLY A 1 155 ? -10.489 4.222 -8.315 1.00 98.50 155 GLY A C 1
ATOM 1253 O O . GLY A 1 155 ? -10.808 3.385 -9.163 1.00 98.50 155 GLY A O 1
ATOM 1254 N N . TYR A 1 156 ? -9.284 4.780 -8.239 1.00 98.75 156 TYR A N 1
ATOM 1255 C CA . TYR A 1 156 ? -8.182 4.468 -9.135 1.00 98.75 156 TYR A CA 1
ATOM 1256 C C . TYR A 1 156 ? -7.044 3.767 -8.403 1.00 98.75 156 TYR A C 1
ATOM 1258 O O . TYR A 1 156 ? -6.775 4.039 -7.233 1.00 98.75 156 TYR A O 1
ATOM 1266 N N . LEU A 1 157 ? -6.372 2.894 -9.139 1.00 98.62 157 LEU A N 1
ATOM 1267 C CA . LEU A 1 157 ? -5.179 2.170 -8.742 1.00 98.62 157 LEU A CA 1
ATOM 1268 C C . LEU A 1 157 ? -4.041 2.530 -9.706 1.00 98.62 157 LEU A C 1
ATOM 1270 O O . LEU A 1 157 ? -4.241 2.536 -10.920 1.00 98.62 157 LEU A O 1
ATOM 1274 N N . LEU A 1 158 ? -2.857 2.791 -9.160 1.00 98.75 158 LEU A N 1
ATOM 1275 C CA . LEU A 1 158 ? -1.596 2.903 -9.885 1.00 98.75 158 LEU A CA 1
ATOM 1276 C C . LEU A 1 158 ? -0.595 1.903 -9.302 1.00 98.75 158 LEU A C 1
ATOM 1278 O O . LEU A 1 158 ? -0.343 1.916 -8.099 1.00 98.75 158 LEU A O 1
ATOM 1282 N N . PHE A 1 159 ? -0.002 1.065 -10.144 1.00 98.62 159 PHE A N 1
ATOM 1283 C CA . PHE A 1 159 ? 1.073 0.163 -9.733 1.00 98.62 159 PHE A CA 1
ATOM 1284 C C . PHE A 1 159 ? 2.204 0.151 -10.755 1.00 98.62 159 PHE A C 1
ATOM 1286 O O . PHE A 1 159 ? 1.982 0.383 -11.946 1.00 98.62 159 PHE A O 1
ATOM 1293 N N . PHE A 1 160 ? 3.411 -0.118 -10.274 1.00 98.19 160 PHE A N 1
ATOM 1294 C CA . PHE A 1 160 ? 4.650 -0.080 -11.036 1.00 98.19 160 PHE A CA 1
ATOM 1295 C C . PHE A 1 160 ? 5.187 -1.488 -11.255 1.00 98.19 160 PHE A C 1
ATOM 1297 O O . PHE A 1 160 ? 5.056 -2.375 -10.405 1.00 98.19 160 PHE A O 1
ATOM 1304 N N . TRP A 1 161 ? 5.784 -1.687 -12.421 1.00 97.81 161 TRP A N 1
ATOM 1305 C CA . TRP A 1 161 ? 6.311 -2.971 -12.852 1.00 97.81 161 TRP A CA 1
ATOM 1306 C C . TRP A 1 161 ? 7.555 -2.788 -13.723 1.00 97.81 161 TRP A C 1
ATOM 1308 O O . TRP A 1 161 ? 7.739 -1.761 -14.380 1.00 97.81 161 TRP A O 1
ATOM 1318 N N . TYR A 1 162 ? 8.391 -3.821 -13.792 1.00 96.94 162 TYR A N 1
ATOM 1319 C CA . TYR A 1 162 ? 9.401 -3.946 -14.843 1.00 96.94 162 TYR A CA 1
ATOM 1320 C C . TYR A 1 162 ? 9.314 -5.297 -15.539 1.00 96.94 162 TYR A C 1
ATOM 1322 O O . TYR A 1 162 ? 8.844 -6.298 -14.994 1.00 96.94 162 TYR A O 1
ATOM 1330 N N . GLU A 1 163 ? 9.745 -5.307 -16.795 1.00 96.50 163 GLU A N 1
ATOM 1331 C CA . GLU A 1 163 ? 9.828 -6.496 -17.622 1.00 96.50 163 GLU A CA 1
ATOM 1332 C C . GLU A 1 163 ? 11.246 -7.052 -17.592 1.00 96.50 163 GLU A C 1
ATOM 1334 O O . GLU A 1 163 ? 12.187 -6.439 -18.090 1.00 96.50 163 GLU A O 1
ATOM 1339 N N . THR A 1 164 ? 11.404 -8.248 -17.042 1.00 93.50 164 THR A N 1
ATOM 1340 C CA . THR A 1 164 ? 12.679 -8.974 -17.053 1.00 93.50 164 THR A CA 1
ATOM 1341 C C . THR A 1 164 ? 13.110 -9.353 -18.473 1.00 93.50 164 THR A C 1
ATOM 1343 O O . THR A 1 164 ? 12.293 -9.473 -19.389 1.00 93.50 164 THR A O 1
ATOM 1346 N N . ASN A 1 165 ? 14.393 -9.683 -18.650 1.00 93.38 165 ASN A N 1
ATOM 1347 C CA . ASN A 1 165 ? 14.916 -10.186 -19.928 1.00 93.38 165 ASN A CA 1
ATOM 1348 C C . ASN A 1 165 ? 14.205 -11.463 -20.426 1.00 93.38 165 ASN A C 1
ATOM 1350 O O . ASN A 1 165 ? 14.151 -11.707 -21.633 1.00 93.38 165 ASN A O 1
ATOM 1354 N N . ASN A 1 166 ? 13.547 -12.203 -19.529 1.00 91.75 166 ASN A N 1
ATOM 1355 C CA . ASN A 1 166 ? 12.755 -13.397 -19.832 1.00 91.75 166 ASN A CA 1
ATOM 1356 C C . ASN A 1 166 ? 11.271 -13.102 -20.138 1.00 91.75 166 ASN A C 1
ATOM 1358 O O . ASN A 1 166 ? 10.442 -14.003 -20.030 1.00 91.75 166 ASN A O 1
ATOM 1362 N N . ASN A 1 167 ? 10.919 -11.859 -20.491 1.00 90.69 167 ASN A N 1
ATOM 1363 C CA . ASN A 1 167 ? 9.548 -11.417 -20.803 1.00 90.69 167 ASN A CA 1
ATOM 1364 C C . ASN A 1 167 ? 8.548 -11.605 -19.648 1.00 90.69 167 ASN A C 1
ATOM 1366 O O . ASN A 1 167 ? 7.353 -11.810 -19.862 1.00 90.69 167 ASN A O 1
ATOM 1370 N N . ARG A 1 168 ? 9.029 -11.582 -18.399 1.00 91.81 168 ARG A N 1
ATOM 1371 C CA . ARG A 1 168 ? 8.156 -11.611 -17.217 1.00 91.81 168 ARG A CA 1
ATOM 1372 C C . ARG A 1 168 ? 7.991 -10.207 -16.677 1.00 91.81 168 ARG A C 1
ATOM 1374 O O . ARG A 1 168 ? 8.993 -9.578 -16.345 1.00 91.81 168 ARG A O 1
ATOM 1381 N N . ILE A 1 169 ? 6.742 -9.779 -16.557 1.00 94.62 169 ILE A N 1
ATOM 1382 C CA . ILE A 1 169 ? 6.351 -8.555 -15.866 1.00 94.62 169 ILE A CA 1
ATOM 1383 C C . ILE A 1 169 ? 6.253 -8.872 -14.378 1.00 94.62 169 ILE A C 1
ATOM 1385 O O . ILE A 1 169 ? 5.530 -9.795 -13.991 1.00 94.62 169 ILE A O 1
ATOM 1389 N N . ILE A 1 170 ? 7.014 -8.151 -13.564 1.00 94.12 170 ILE A N 1
ATOM 1390 C CA . ILE A 1 170 ? 7.085 -8.355 -12.118 1.00 94.12 170 ILE A CA 1
ATOM 1391 C C . ILE A 1 170 ? 6.958 -7.033 -11.373 1.00 94.12 170 ILE A C 1
ATOM 1393 O O . ILE A 1 170 ? 7.041 -5.961 -11.973 1.00 94.12 170 ILE A O 1
ATOM 1397 N N . TYR A 1 171 ? 6.692 -7.150 -10.075 1.00 96.12 171 TYR A N 1
ATOM 1398 C CA . TYR A 1 171 ? 6.579 -6.026 -9.159 1.00 96.12 171 TYR A CA 1
ATOM 1399 C C . TYR A 1 171 ? 7.854 -5.192 -9.220 1.00 96.12 171 TYR A C 1
ATOM 1401 O O . TYR A 1 171 ? 8.951 -5.744 -9.163 1.00 96.12 171 TYR A O 1
ATOM 1409 N N . ASP A 1 172 ? 7.700 -3.883 -9.388 1.00 96.19 172 ASP A N 1
ATOM 1410 C CA . ASP A 1 172 ? 8.835 -2.975 -9.433 1.00 96.19 172 ASP A CA 1
ATOM 1411 C C . ASP A 1 172 ? 9.300 -2.619 -8.038 1.00 96.19 172 ASP A C 1
ATOM 1413 O O . ASP A 1 172 ? 8.670 -1.785 -7.408 1.00 96.19 172 ASP A O 1
ATOM 1417 N N . ASP A 1 173 ? 10.384 -3.267 -7.618 1.00 92.12 173 ASP A N 1
ATOM 1418 C CA . ASP A 1 173 ? 11.133 -3.070 -6.380 1.00 92.12 173 ASP A CA 1
ATOM 1419 C C . ASP A 1 173 ? 12.525 -2.460 -6.614 1.00 92.12 173 ASP A C 1
ATOM 1421 O O . ASP A 1 173 ? 13.380 -2.528 -5.739 1.00 92.12 173 ASP A O 1
ATOM 1425 N N . ILE A 1 174 ? 12.782 -1.867 -7.787 1.00 88.88 174 ILE A N 1
ATOM 1426 C CA . ILE A 1 174 ? 14.132 -1.411 -8.163 1.00 88.88 174 ILE A CA 1
ATOM 1427 C C . ILE A 1 174 ? 14.643 -0.293 -7.250 1.00 88.88 174 ILE A C 1
ATOM 1429 O O . ILE A 1 174 ? 15.839 -0.242 -6.973 1.00 88.88 174 ILE A O 1
ATOM 1433 N N . ASP A 1 175 ? 13.748 0.594 -6.814 1.00 86.31 175 ASP A N 1
ATOM 1434 C CA . ASP A 1 175 ? 14.076 1.760 -5.991 1.00 86.31 175 ASP A CA 1
ATOM 1435 C C . ASP A 1 175 ? 13.470 1.655 -4.580 1.00 86.31 175 ASP A C 1
ATOM 1437 O O . ASP A 1 175 ? 13.171 2.678 -3.971 1.00 86.31 175 ASP A O 1
ATOM 1441 N N . ASP A 1 176 ? 13.258 0.442 -4.054 1.00 84.62 176 ASP A N 1
ATOM 1442 C CA . ASP A 1 176 ? 12.601 0.229 -2.750 1.00 84.62 176 ASP A CA 1
ATOM 1443 C C . ASP A 1 176 ? 13.379 0.770 -1.537 1.00 84.62 176 ASP A C 1
ATOM 1445 O O . ASP A 1 176 ? 12.814 0.938 -0.461 1.00 84.62 176 ASP A O 1
ATOM 1449 N N . TYR A 1 177 ? 14.650 1.110 -1.739 1.00 77.69 177 TYR A N 1
ATOM 1450 C CA . TYR A 1 177 ? 15.516 1.813 -0.795 1.00 77.69 177 TYR A CA 1
ATOM 1451 C C . TYR A 1 177 ? 15.289 3.336 -0.759 1.00 77.69 177 TYR A C 1
ATOM 1453 O O . TYR A 1 177 ? 15.908 4.026 0.050 1.00 77.69 177 TYR A O 1
ATOM 1461 N N . SER A 1 178 ? 14.518 3.890 -1.698 1.00 77.25 178 SER A N 1
ATOM 1462 C CA . SER A 1 178 ? 14.362 5.332 -1.883 1.00 77.25 178 SER A CA 1
ATOM 1463 C C . SER A 1 178 ? 13.221 5.877 -1.026 1.00 77.25 178 SER A C 1
ATOM 1465 O O . SER A 1 178 ? 12.101 5.389 -1.116 1.00 77.25 178 SER A O 1
ATOM 1467 N N . ASP A 1 179 ? 13.461 6.957 -0.280 1.00 81.69 179 ASP A N 1
ATOM 1468 C CA . ASP A 1 179 ? 12.459 7.615 0.575 1.00 81.69 179 ASP A CA 1
ATOM 1469 C C . ASP A 1 179 ? 11.058 7.843 -0.065 1.00 81.69 179 ASP A C 1
ATOM 1471 O O . ASP A 1 179 ? 10.036 7.602 0.592 1.00 81.69 179 ASP A O 1
ATOM 1475 N N . PRO A 1 180 ? 10.934 8.309 -1.332 1.00 84.75 180 PRO A N 1
ATOM 1476 C CA . PRO A 1 180 ? 9.638 8.510 -1.992 1.00 84.75 180 PRO A CA 1
ATOM 1477 C C . PRO A 1 180 ? 9.018 7.238 -2.589 1.00 84.75 180 PRO A C 1
ATOM 1479 O O . PRO A 1 180 ? 7.995 7.336 -3.286 1.00 84.75 180 PRO A O 1
ATOM 1482 N N . TYR A 1 181 ? 9.643 6.074 -2.416 1.00 90.50 181 TYR A N 1
ATOM 1483 C CA . TYR A 1 181 ? 9.215 4.850 -3.069 1.00 90.50 181 TYR A CA 1
ATOM 1484 C C . TYR A 1 181 ? 7.819 4.414 -2.610 1.00 90.50 181 TYR A C 1
ATOM 1486 O O . TYR A 1 181 ? 7.422 4.540 -1.453 1.00 90.50 181 TYR A O 1
ATOM 1494 N N . CYS A 1 182 ? 7.028 3.948 -3.574 1.00 95.19 182 CYS A N 1
ATOM 1495 C CA . CYS A 1 182 ? 5.645 3.550 -3.366 1.00 95.19 182 CYS A CA 1
ATOM 1496 C C . CYS A 1 182 ? 5.205 2.602 -4.479 1.00 95.19 182 CYS A C 1
ATOM 1498 O O . CYS A 1 182 ? 5.646 2.726 -5.623 1.00 95.19 182 CYS A O 1
ATOM 1500 N N . ASN A 1 183 ? 4.296 1.682 -4.170 1.00 97.56 183 ASN A N 1
ATOM 1501 C CA . ASN A 1 183 ? 3.688 0.819 -5.179 1.00 97.56 183 ASN A CA 1
ATOM 1502 C C . ASN A 1 183 ? 2.267 0.411 -4.767 1.00 97.56 183 ASN A C 1
ATOM 1504 O O . ASN A 1 183 ? 1.841 0.689 -3.643 1.00 97.56 183 ASN A O 1
ATOM 1508 N N . ASN A 1 184 ? 1.517 -0.196 -5.693 1.00 98.25 184 ASN A N 1
ATOM 1509 C CA . ASN A 1 184 ? 0.133 -0.633 -5.498 1.00 98.25 184 ASN A CA 1
ATOM 1510 C C . ASN A 1 184 ? -0.710 0.432 -4.769 1.00 98.25 184 ASN A C 1
ATOM 1512 O O . ASN A 1 184 ? -1.250 0.203 -3.692 1.00 98.25 184 ASN A O 1
ATOM 1516 N N . GLN A 1 185 ? -0.755 1.634 -5.338 1.00 98.62 185 GLN A N 1
ATOM 1517 C CA . GLN A 1 185 ? -1.359 2.829 -4.756 1.00 98.62 185 GLN A CA 1
ATOM 1518 C C . GLN A 1 185 ? -2.841 2.912 -5.136 1.00 98.62 185 GLN A C 1
ATOM 1520 O O . GLN A 1 185 ? -3.170 3.044 -6.314 1.00 98.62 185 GLN A O 1
ATOM 1525 N N . TYR A 1 186 ? -3.735 2.886 -4.153 1.00 98.81 186 TYR A N 1
ATOM 1526 C CA . TYR A 1 186 ? -5.184 2.993 -4.317 1.00 98.81 186 TYR A CA 1
ATOM 1527 C C . TYR A 1 186 ? -5.686 4.305 -3.717 1.00 98.81 186 TYR A C 1
ATOM 1529 O O . TYR A 1 186 ? -5.376 4.632 -2.574 1.00 98.81 186 TYR A O 1
ATOM 1537 N N . ALA A 1 187 ? -6.521 5.038 -4.451 1.00 98.75 187 ALA A N 1
ATOM 1538 C CA . ALA A 1 187 ? -7.187 6.236 -3.941 1.00 98.75 187 ALA A CA 1
ATOM 1539 C C . ALA A 1 187 ? -8.600 6.365 -4.510 1.00 98.75 187 ALA A C 1
ATOM 1541 O O . ALA A 1 187 ? -8.832 6.131 -5.700 1.00 98.75 187 ALA A O 1
ATOM 1542 N N . GLY A 1 188 ? -9.557 6.744 -3.667 1.00 98.38 188 GLY A N 1
ATOM 1543 C CA . GLY A 1 188 ? -10.960 6.788 -4.051 1.00 98.38 188 GLY A CA 1
ATOM 1544 C C . GLY A 1 188 ? -11.900 7.242 -2.944 1.00 98.38 188 GLY A C 1
ATOM 1545 O O . GLY A 1 188 ? -11.528 7.999 -2.046 1.00 98.38 188 GLY A O 1
ATOM 1546 N N . ILE A 1 189 ? -13.142 6.776 -3.046 1.00 98.62 189 ILE A N 1
ATOM 1547 C CA . ILE A 1 189 ? -14.220 7.032 -2.095 1.00 98.62 189 ILE A CA 1
ATOM 1548 C C . ILE A 1 189 ? -14.746 5.696 -1.576 1.00 98.62 189 ILE A C 1
ATOM 1550 O O . ILE A 1 189 ? -15.066 4.801 -2.361 1.00 98.62 189 ILE A O 1
ATOM 1554 N N . TRP A 1 190 ? -14.903 5.602 -0.260 1.00 98.81 190 TRP A N 1
ATOM 1555 C CA . TRP A 1 190 ? -15.772 4.622 0.376 1.00 98.81 190 TRP A CA 1
ATOM 1556 C C . TRP A 1 190 ? -17.164 5.224 0.558 1.00 98.81 190 TRP A C 1
ATOM 1558 O O . TRP A 1 190 ? -17.285 6.337 1.070 1.00 98.81 190 TRP A O 1
ATOM 1568 N N . GLN A 1 191 ? -18.221 4.515 0.175 1.00 98.75 191 GLN A N 1
ATOM 1569 C CA . GLN A 1 191 ? -19.600 4.982 0.304 1.00 98.75 191 GLN A CA 1
ATOM 1570 C C . GLN A 1 191 ? -20.460 3.975 1.067 1.00 98.75 191 GLN A C 1
ATOM 1572 O O . GLN A 1 191 ? -20.607 2.829 0.659 1.00 98.75 191 GLN A O 1
ATOM 1577 N N . SER A 1 192 ? -21.089 4.435 2.149 1.00 98.31 192 SER A N 1
ATOM 1578 C CA . SER A 1 192 ? -21.950 3.611 3.005 1.00 98.31 192 SER A CA 1
ATOM 1579 C C . SER A 1 192 ? -23.193 3.112 2.267 1.00 98.31 192 SER A C 1
ATOM 1581 O O . SER A 1 192 ? -23.912 3.911 1.659 1.00 98.31 192 SER A O 1
ATOM 1583 N N . TYR A 1 193 ? -23.548 1.833 2.424 1.00 98.19 193 TYR A N 1
ATOM 1584 C CA . TYR A 1 193 ? -24.823 1.334 1.899 1.00 98.19 193 TYR A CA 1
ATOM 1585 C C . TYR A 1 193 ? -26.021 1.931 2.627 1.00 98.19 193 TYR A C 1
ATOM 1587 O O . TYR A 1 193 ? -26.988 2.332 1.975 1.00 98.19 193 TYR A O 1
ATOM 1595 N N . LYS A 1 194 ? -25.942 2.023 3.960 1.00 97.31 194 LYS A N 1
ATOM 1596 C CA . LYS A 1 194 ? -27.031 2.505 4.818 1.00 97.31 194 LYS A CA 1
ATOM 1597 C C . LYS A 1 194 ? -27.266 4.004 4.674 1.00 97.31 194 LYS A C 1
ATOM 1599 O O . LYS A 1 194 ? -28.395 4.438 4.497 1.00 97.31 194 LYS A O 1
ATOM 1604 N N . THR A 1 195 ? -26.205 4.804 4.776 1.00 97.06 195 THR A N 1
ATOM 1605 C CA . THR A 1 195 ? -26.338 6.272 4.851 1.00 97.06 195 THR A CA 1
ATOM 1606 C C . THR A 1 195 ? -26.114 6.976 3.519 1.00 97.06 195 THR A C 1
ATOM 1608 O O . THR A 1 195 ? -26.353 8.176 3.431 1.00 97.06 195 THR A O 1
ATOM 1611 N N . LYS A 1 196 ? -25.603 6.263 2.504 1.00 97.38 196 LYS A N 1
ATOM 1612 C CA . LYS A 1 196 ? -25.168 6.805 1.204 1.00 97.38 196 LYS A CA 1
ATOM 1613 C C . LYS A 1 196 ? -24.077 7.883 1.282 1.00 97.38 196 LYS A C 1
ATOM 1615 O O . LYS A 1 196 ? -23.675 8.402 0.247 1.00 97.38 196 LYS A O 1
ATOM 1620 N N . LYS A 1 197 ? -23.555 8.192 2.476 1.00 97.75 197 LYS A N 1
ATOM 1621 C CA . LYS A 1 197 ? -22.462 9.150 2.673 1.00 97.75 197 LYS A CA 1
ATOM 1622 C C . LYS A 1 197 ? -21.141 8.568 2.175 1.00 97.75 197 LYS A C 1
ATOM 1624 O O . LYS A 1 197 ? -20.830 7.411 2.465 1.00 97.75 197 LYS A O 1
ATOM 1629 N N . GLY A 1 198 ? -20.376 9.398 1.470 1.00 98.00 198 GLY A N 1
ATOM 1630 C CA . GLY A 1 198 ? -19.023 9.099 1.009 1.00 98.00 198 GLY A CA 1
ATOM 1631 C C . GLY A 1 198 ? -17.948 9.569 1.994 1.00 98.00 198 GLY A C 1
ATOM 1632 O O . GLY A 1 198 ? -18.135 10.553 2.710 1.00 98.00 198 GLY A O 1
ATOM 1633 N N . LYS A 1 199 ? -16.813 8.875 2.013 1.00 98.50 199 LYS A N 1
ATOM 1634 C CA . LYS A 1 199 ? -15.586 9.239 2.725 1.00 98.50 199 LYS A CA 1
ATOM 1635 C C . LYS A 1 199 ? -14.399 9.070 1.777 1.00 98.50 199 LYS A C 1
ATOM 1637 O O . LYS A 1 199 ? -14.340 8.037 1.113 1.00 98.50 199 LYS A O 1
ATOM 1642 N N . PRO A 1 200 ? -13.453 10.023 1.718 1.00 98.31 200 PRO A N 1
ATOM 1643 C CA . PRO A 1 200 ? -12.209 9.796 0.993 1.00 98.31 200 PRO A CA 1
ATOM 1644 C C . PRO A 1 200 ? -11.463 8.621 1.618 1.00 98.31 200 PRO A C 1
ATOM 1646 O O . PRO A 1 200 ? -11.507 8.439 2.832 1.00 98.31 200 PRO A O 1
ATOM 1649 N N . CYS A 1 201 ? -10.800 7.819 0.803 1.00 98.56 201 CYS A N 1
ATOM 1650 C CA . CYS A 1 201 ? -9.960 6.735 1.282 1.00 98.56 201 CYS A CA 1
ATOM 1651 C C . CYS A 1 201 ? -8.785 6.522 0.339 1.00 98.56 201 CYS A C 1
ATOM 1653 O O . CYS A 1 201 ? -8.912 6.679 -0.879 1.00 98.56 201 CYS A O 1
ATOM 1655 N N . ALA A 1 202 ? -7.661 6.121 0.908 1.00 98.81 202 ALA A N 1
ATOM 1656 C CA . ALA A 1 202 ? -6.493 5.719 0.152 1.00 98.81 202 ALA A CA 1
ATOM 1657 C C . ALA A 1 202 ? -5.687 4.694 0.938 1.00 98.81 202 ALA A C 1
ATOM 1659 O O . ALA A 1 202 ? -5.685 4.710 2.168 1.00 98.81 202 ALA A O 1
ATOM 1660 N N . TRP A 1 203 ? -5.015 3.805 0.223 1.00 98.75 203 TRP A N 1
ATOM 1661 C CA . TRP A 1 203 ? -4.077 2.847 0.789 1.00 98.75 203 TRP A CA 1
ATOM 1662 C C . TRP A 1 203 ? -3.009 2.491 -0.238 1.00 98.75 203 TRP A C 1
ATOM 1664 O O . TRP A 1 203 ? -3.195 2.691 -1.438 1.00 98.75 203 TRP A O 1
ATOM 1674 N N . GLY A 1 204 ? -1.877 1.981 0.222 1.00 98.12 204 GLY A N 1
ATOM 1675 C CA . GLY A 1 204 ? -0.772 1.620 -0.652 1.00 98.12 204 GLY A CA 1
ATOM 1676 C C . GLY A 1 204 ? 0.312 0.835 0.066 1.00 98.12 204 GLY A C 1
ATOM 1677 O O . GLY A 1 204 ? 0.262 0.681 1.286 1.00 98.12 204 GLY A O 1
ATOM 1678 N N . GLN A 1 205 ? 1.266 0.307 -0.697 1.00 95.69 205 GLN A N 1
ATOM 1679 C CA . GLN A 1 205 ? 2.485 -0.283 -0.148 1.00 95.69 205 GLN A CA 1
ATOM 1680 C C . GLN A 1 205 ? 3.569 0.796 -0.051 1.00 95.69 205 GLN A C 1
ATOM 1682 O O . GLN A 1 205 ? 3.708 1.616 -0.967 1.00 95.69 205 GLN A O 1
ATOM 1687 N N . TYR A 1 206 ? 4.335 0.767 1.048 1.00 91.88 206 TYR A N 1
ATOM 1688 C CA . TYR A 1 206 ? 5.389 1.721 1.448 1.00 91.88 206 TYR A CA 1
ATOM 1689 C C . TYR A 1 206 ? 4.890 3.134 1.791 1.00 91.88 206 TYR A C 1
ATOM 1691 O O . TYR A 1 206 ? 5.194 3.664 2.856 1.00 91.88 206 TYR A O 1
ATOM 1699 N N . ARG A 1 207 ? 4.064 3.738 0.933 1.00 94.75 207 ARG A N 1
ATOM 1700 C CA . ARG A 1 207 ? 3.457 5.062 1.146 1.00 94.75 207 ARG A CA 1
ATOM 1701 C C . ARG A 1 207 ? 1.981 5.045 0.759 1.00 94.75 207 ARG A C 1
ATOM 1703 O O . ARG A 1 207 ? 1.535 4.184 0.000 1.00 94.75 207 ARG A O 1
ATOM 1710 N N . ILE A 1 208 ? 1.224 6.018 1.263 1.00 97.56 208 ILE A N 1
ATOM 1711 C CA . ILE A 1 208 ? -0.199 6.194 0.948 1.00 97.56 208 ILE A CA 1
ATOM 1712 C C . ILE A 1 208 ? -0.335 7.333 -0.071 1.00 97.56 208 ILE A C 1
ATOM 1714 O O . ILE A 1 208 ? 0.175 8.427 0.189 1.00 97.56 208 ILE A O 1
ATOM 1718 N N . PRO A 1 209 ? -1.036 7.150 -1.207 1.00 97.31 209 PRO A N 1
ATOM 1719 C CA . PRO A 1 209 ? -1.275 8.261 -2.118 1.00 97.31 209 PRO A CA 1
ATOM 1720 C C . PRO A 1 209 ? -2.223 9.265 -1.452 1.00 97.31 209 PRO A C 1
ATOM 1722 O O . PRO A 1 209 ? -3.023 8.895 -0.597 1.00 97.31 209 PRO A O 1
ATOM 1725 N N . ILE A 1 210 ? -2.167 10.536 -1.862 1.00 95.94 210 ILE A N 1
ATOM 1726 C CA . ILE A 1 210 ? -3.053 11.609 -1.363 1.00 95.94 210 ILE A CA 1
ATOM 1727 C C . ILE A 1 210 ? -3.105 11.732 0.177 1.00 95.94 210 ILE A C 1
ATOM 1729 O O . ILE A 1 210 ? -4.121 12.148 0.730 1.00 95.94 210 ILE A O 1
ATOM 1733 N N . SER A 1 211 ? -2.011 11.386 0.861 1.00 94.94 211 SER A N 1
ATOM 1734 C CA . SER A 1 211 ? -1.895 11.389 2.325 1.00 94.94 211 SER A CA 1
ATOM 1735 C C . SER A 1 211 ? -1.900 12.785 2.954 1.00 94.94 211 SER A C 1
ATOM 1737 O O . SER A 1 211 ? -2.226 12.912 4.129 1.00 94.94 211 SER A O 1
ATOM 1739 N N . GLY A 1 212 ? -1.584 13.841 2.200 1.00 94.75 212 GLY A N 1
ATOM 1740 C CA . GLY A 1 212 ? -1.596 15.208 2.724 1.00 94.75 212 GLY A CA 1
ATOM 1741 C C . GLY A 1 212 ? -0.684 15.359 3.945 1.00 94.75 212 GLY A C 1
ATOM 1742 O O . GLY A 1 212 ? 0.460 14.925 3.921 1.00 94.75 212 GLY A O 1
ATOM 1743 N N . ASP A 1 213 ? -1.200 15.959 5.016 1.00 95.31 213 ASP A N 1
ATOM 1744 C CA . ASP A 1 213 ? -0.488 16.152 6.283 1.00 95.31 213 ASP A CA 1
ATOM 1745 C C . ASP A 1 213 ? -0.503 14.920 7.206 1.00 95.31 213 ASP A C 1
ATOM 1747 O O . ASP A 1 213 ? -0.025 15.021 8.338 1.00 95.31 213 ASP A O 1
ATOM 1751 N N . LEU A 1 214 ? -1.060 13.781 6.765 1.00 96.88 214 LEU A N 1
ATOM 1752 C CA . LEU A 1 214 ? -0.988 12.514 7.501 1.00 96.88 214 LEU A CA 1
ATOM 1753 C C . LEU A 1 214 ? 0.440 11.977 7.550 1.00 96.88 214 LEU A C 1
ATOM 1755 O O . LEU A 1 214 ? 0.858 11.506 8.602 1.00 96.88 214 LEU A O 1
ATOM 1759 N N . ASP A 1 215 ? 1.149 12.012 6.423 1.00 95.19 215 ASP A N 1
ATOM 1760 C CA . ASP A 1 215 ? 2.504 11.481 6.304 1.00 95.19 215 ASP A CA 1
ATOM 1761 C C . ASP A 1 215 ? 3.525 12.611 6.465 1.00 95.19 215 ASP A C 1
ATOM 1763 O O . ASP A 1 215 ? 3.644 13.484 5.608 1.00 95.19 215 ASP A O 1
ATOM 1767 N N . ILE A 1 216 ? 4.248 12.597 7.581 1.00 88.25 216 ILE A N 1
ATOM 1768 C CA . ILE A 1 216 ? 5.325 13.547 7.898 1.00 88.25 216 ILE A CA 1
ATOM 1769 C C . ILE A 1 216 ? 6.710 12.900 7.803 1.00 88.25 216 ILE A C 1
ATOM 1771 O O . ILE A 1 216 ? 7.703 13.478 8.245 1.00 88.25 216 ILE A O 1
ATOM 1775 N N . GLY A 1 217 ? 6.781 11.669 7.302 1.00 81.56 217 GLY A N 1
ATOM 1776 C CA . GLY A 1 217 ? 7.994 10.876 7.335 1.00 81.56 217 GLY A CA 1
ATOM 1777 C C . GLY A 1 217 ? 8.960 11.228 6.215 1.00 81.56 217 GLY A C 1
ATOM 1778 O O . GLY A 1 217 ? 8.620 11.109 5.038 1.00 81.56 217 GLY A O 1
ATOM 1779 N N . ALA A 1 218 ? 10.183 11.610 6.584 1.00 71.75 218 ALA A N 1
ATOM 1780 C CA . ALA A 1 218 ? 11.232 11.962 5.629 1.00 71.75 218 ALA A CA 1
ATOM 1781 C C . ALA A 1 218 ? 11.771 10.750 4.851 1.00 71.75 218 ALA A C 1
ATOM 1783 O O . ALA A 1 218 ? 12.090 10.908 3.683 1.00 71.75 218 ALA A O 1
ATOM 1784 N N . ALA A 1 219 ? 11.816 9.566 5.478 1.00 74.12 219 ALA A N 1
ATOM 1785 C CA . ALA A 1 219 ? 12.350 8.332 4.885 1.00 74.12 219 ALA A CA 1
ATOM 1786 C C . ALA A 1 219 ? 11.267 7.263 4.672 1.00 74.12 219 ALA A C 1
ATOM 1788 O O . ALA A 1 219 ? 10.987 6.886 3.541 1.00 74.12 219 ALA A O 1
ATOM 1789 N N . GLU A 1 220 ? 10.565 6.875 5.739 1.00 81.12 220 GLU A N 1
ATOM 1790 C CA . GLU A 1 220 ? 9.425 5.944 5.701 1.00 81.12 220 GLU A CA 1
ATOM 1791 C C . GLU A 1 220 ? 8.126 6.647 6.085 1.00 81.12 220 GLU A C 1
ATOM 1793 O O . GLU A 1 220 ? 8.170 7.713 6.704 1.00 81.12 220 GLU A O 1
ATOM 1798 N N . PHE A 1 221 ? 6.972 6.047 5.773 1.00 88.00 221 PHE A N 1
ATOM 1799 C CA . PHE A 1 221 ? 5.673 6.563 6.217 1.00 88.00 221 PHE A CA 1
ATOM 1800 C C . PHE A 1 221 ? 5.678 6.808 7.729 1.00 88.00 221 PHE A C 1
ATOM 1802 O O . PHE A 1 221 ? 5.904 5.894 8.522 1.00 88.00 221 PHE A O 1
ATOM 1809 N N . SER A 1 222 ? 5.414 8.048 8.139 1.00 85.75 222 SER A N 1
ATOM 1810 C CA . SER A 1 222 ? 5.310 8.404 9.555 1.00 85.75 222 SER A CA 1
ATOM 1811 C C . SER A 1 222 ? 4.058 9.217 9.793 1.00 85.75 222 SER A C 1
ATOM 1813 O O . SER A 1 222 ? 3.866 10.281 9.209 1.00 85.75 222 SER A O 1
ATOM 1815 N N . VAL A 1 223 ? 3.211 8.718 10.686 1.00 90.12 223 VAL A N 1
ATOM 1816 C CA . VAL A 1 223 ? 1.940 9.356 11.014 1.00 90.12 223 VAL A CA 1
ATOM 1817 C C . VAL A 1 223 ? 2.196 10.651 11.769 1.00 90.12 223 VAL A C 1
ATOM 1819 O O . VAL A 1 223 ? 2.889 10.674 12.785 1.00 90.12 223 VAL A O 1
ATOM 1822 N N . ASN A 1 224 ? 1.576 11.731 11.310 1.00 91.44 224 ASN A N 1
ATOM 1823 C CA . ASN A 1 224 ? 1.533 12.981 12.045 1.00 91.44 224 ASN A CA 1
ATOM 1824 C C . ASN A 1 224 ? 0.898 12.747 13.428 1.00 91.44 224 ASN A C 1
ATOM 1826 O O . ASN A 1 224 ? -0.245 12.277 13.480 1.00 91.44 224 ASN A O 1
ATOM 1830 N N . PRO A 1 225 ? 1.569 13.114 14.540 1.00 89.44 225 PRO A N 1
ATOM 1831 C CA . PRO A 1 225 ? 1.081 12.883 15.900 1.00 89.44 225 PRO A CA 1
ATOM 1832 C C . PRO A 1 225 ? -0.366 13.321 16.142 1.00 89.44 225 PRO A C 1
ATOM 1834 O O . PRO A 1 225 ? -1.097 12.681 16.898 1.00 89.44 225 PRO A O 1
ATOM 1837 N N . LYS A 1 226 ? -0.815 14.365 15.433 1.00 93.75 226 LYS A N 1
ATOM 1838 C CA . LYS A 1 226 ? -2.200 14.850 15.445 1.00 93.75 226 LYS A CA 1
ATOM 1839 C C . LYS A 1 226 ? -3.234 13.758 15.144 1.00 93.75 226 LYS A C 1
ATOM 1841 O O . LYS A 1 226 ? -4.350 13.847 15.647 1.00 93.75 226 LYS A O 1
ATOM 1846 N N . TYR A 1 227 ? -2.897 12.753 14.338 1.00 95.75 227 TYR A N 1
ATOM 1847 C CA . TYR A 1 227 ? -3.816 11.698 13.910 1.00 95.75 227 TYR A CA 1
ATOM 1848 C C . TYR A 1 227 ? -3.589 10.356 14.612 1.00 95.75 227 TYR A C 1
ATOM 1850 O O . TYR A 1 227 ? -4.333 9.425 14.321 1.00 95.75 227 TYR A O 1
ATOM 1858 N N . LEU A 1 228 ? -2.642 10.235 15.555 1.00 91.12 228 LEU A N 1
ATOM 1859 C CA . LEU A 1 228 ? -2.333 8.953 16.213 1.00 91.12 228 LEU A CA 1
ATOM 1860 C C . LEU A 1 228 ? -3.577 8.274 16.808 1.00 91.12 228 LEU A C 1
ATOM 1862 O O . LEU A 1 228 ? -3.876 7.120 16.492 1.00 91.12 228 LEU A O 1
ATOM 1866 N N . HIS A 1 229 ? -4.385 9.048 17.533 1.00 92.62 229 HIS A N 1
ATOM 1867 C CA . HIS A 1 229 ? -5.642 8.606 18.147 1.00 92.62 229 HIS A CA 1
ATOM 1868 C C . HIS A 1 229 ? -6.692 8.077 17.149 1.00 92.62 229 HIS A C 1
ATOM 1870 O O . HIS A 1 229 ? -7.673 7.445 17.542 1.00 92.62 229 HIS A O 1
ATOM 1876 N N . ASN A 1 230 ? -6.509 8.297 15.842 1.00 95.94 230 ASN A N 1
ATOM 1877 C CA . ASN A 1 230 ? -7.383 7.784 14.788 1.00 95.94 230 ASN A CA 1
ATOM 1878 C C . ASN A 1 230 ? -7.006 6.355 14.356 1.00 95.94 230 ASN A C 1
ATOM 1880 O O . ASN A 1 230 ? -7.202 5.973 13.202 1.00 95.94 230 ASN A O 1
ATOM 1884 N N . GLY A 1 231 ? -6.519 5.540 15.295 1.00 91.94 231 GLY A N 1
ATOM 1885 C CA . GLY A 1 231 ? -6.201 4.123 15.104 1.00 91.94 231 GLY A CA 1
ATOM 1886 C C . GLY A 1 231 ? -4.768 3.835 14.658 1.00 91.94 231 GLY A C 1
ATOM 1887 O O . GLY A 1 231 ? -4.479 2.694 14.315 1.00 91.94 231 GLY A O 1
ATOM 1888 N N . TRP A 1 232 ? -3.894 4.841 14.656 1.00 90.94 232 TRP A N 1
ATOM 1889 C CA . TRP A 1 232 ? -2.482 4.729 14.276 1.00 90.94 232 TRP A CA 1
ATOM 1890 C C . TRP A 1 232 ? -1.540 4.525 15.468 1.00 90.94 232 TRP A C 1
ATOM 1892 O O . TRP A 1 232 ? -0.329 4.468 15.289 1.00 90.94 232 TRP A O 1
ATOM 1902 N N . GLU A 1 233 ? -2.083 4.425 16.680 1.00 82.56 233 GLU A N 1
ATOM 1903 C CA . GLU A 1 233 ? -1.327 4.055 17.874 1.00 82.56 233 GLU A CA 1
ATOM 1904 C C . GLU A 1 233 ? -0.774 2.624 17.749 1.00 82.56 233 GLU A C 1
ATOM 1906 O O . GLU A 1 233 ? -1.490 1.681 17.391 1.00 82.56 233 GLU A O 1
ATOM 1911 N N . ASP A 1 234 ? 0.518 2.487 18.048 1.00 61.94 234 ASP A N 1
ATOM 1912 C CA . ASP A 1 234 ? 1.296 1.248 18.010 1.00 61.94 234 ASP A CA 1
ATOM 1913 C C . ASP A 1 234 ? 0.645 0.141 18.851 1.00 61.94 234 ASP A C 1
ATOM 1915 O O . ASP A 1 234 ? 0.812 0.105 20.069 1.00 61.94 234 ASP A O 1
ATOM 1919 N N . SER A 1 235 ? -0.117 -0.764 18.233 1.00 51.78 235 SER A N 1
ATOM 1920 C CA . SER A 1 235 ? -0.775 -1.829 19.009 1.00 51.78 235 SER A CA 1
ATOM 1921 C C . SER A 1 235 ? -1.097 -3.125 18.269 1.00 51.78 235 SER A C 1
ATOM 1923 O O . SER A 1 235 ? -1.572 -4.048 18.915 1.00 51.78 235 SER A O 1
ATOM 1925 N N . GLU A 1 236 ? -0.825 -3.264 16.965 1.00 47.97 236 GLU A N 1
ATOM 1926 C CA . GLU A 1 236 ? -1.055 -4.541 16.254 1.00 47.97 236 GLU A CA 1
ATOM 1927 C C . GLU A 1 236 ? 0.076 -4.885 15.278 1.00 47.97 236 GLU A C 1
ATOM 1929 O O . GLU A 1 236 ? 0.667 -5.952 15.390 1.00 47.97 236 GLU A O 1
ATOM 1934 N N . ASP A 1 237 ? 0.461 -3.970 14.388 1.00 49.66 237 ASP A N 1
ATOM 1935 C CA . ASP A 1 237 ? 1.446 -4.273 13.334 1.00 49.66 237 ASP A CA 1
ATOM 1936 C C . ASP A 1 237 ? 2.861 -4.462 13.896 1.00 49.66 237 ASP A C 1
ATOM 1938 O O . ASP A 1 237 ? 3.567 -5.387 13.507 1.00 49.66 237 ASP A O 1
ATOM 1942 N N . LYS A 1 238 ? 3.235 -3.682 14.921 1.00 50.94 238 LYS A N 1
ATOM 1943 C CA . LYS A 1 238 ? 4.475 -3.927 15.668 1.00 50.94 238 LYS A CA 1
ATOM 1944 C C . LYS A 1 238 ? 4.466 -5.267 16.396 1.00 50.94 238 LYS A C 1
ATOM 1946 O O . LYS A 1 238 ? 5.540 -5.792 16.639 1.00 50.94 238 LYS A O 1
ATOM 1951 N N . HIS A 1 239 ? 3.310 -5.825 16.767 1.00 52.41 239 HIS A N 1
ATOM 1952 C CA . HIS A 1 239 ? 3.273 -7.146 17.403 1.00 52.41 239 HIS A CA 1
ATOM 1953 C C . HIS A 1 239 ? 3.454 -8.277 16.393 1.00 52.41 239 HIS A C 1
ATOM 1955 O O . HIS A 1 239 ? 4.105 -9.260 16.735 1.00 52.41 239 HIS A O 1
ATOM 1961 N N . GLU A 1 240 ? 2.924 -8.140 15.176 1.00 56.03 240 GLU A N 1
ATOM 1962 C CA . GLU A 1 240 ? 3.143 -9.113 14.101 1.00 56.03 240 GLU A CA 1
ATOM 1963 C C . GLU A 1 240 ? 4.602 -9.069 13.621 1.00 56.03 240 GLU A C 1
ATOM 1965 O O . GLU A 1 240 ? 5.271 -10.098 13.612 1.00 56.03 240 GLU A O 1
ATOM 1970 N N . GLU A 1 241 ? 5.161 -7.881 13.376 1.00 67.12 241 GLU A N 1
ATOM 1971 C CA . GLU A 1 241 ? 6.581 -7.735 13.024 1.00 67.12 241 GLU A CA 1
ATOM 1972 C C . GLU A 1 241 ? 7.520 -8.140 14.169 1.00 67.12 241 GLU A C 1
ATOM 1974 O O . GLU A 1 241 ? 8.562 -8.741 13.926 1.00 67.12 241 GLU A O 1
ATOM 1979 N N . LEU A 1 242 ? 7.166 -7.866 15.432 1.00 76.19 242 LEU A N 1
ATOM 1980 C CA . LEU A 1 242 ? 7.931 -8.344 16.589 1.00 76.19 242 LEU A CA 1
ATOM 1981 C C . LEU A 1 242 ? 7.855 -9.864 16.732 1.00 76.19 242 LEU A C 1
ATOM 1983 O O . LEU A 1 242 ? 8.846 -10.457 17.150 1.00 76.19 242 LEU A O 1
ATOM 1987 N N . SER A 1 243 ? 6.722 -10.499 16.399 1.00 80.06 243 SER A N 1
ATOM 1988 C CA . SER A 1 243 ? 6.550 -11.954 16.541 1.00 80.06 243 SER A CA 1
ATOM 1989 C C . SER A 1 243 ? 7.630 -12.731 15.789 1.00 80.06 243 SER A C 1
ATOM 1991 O O . SER A 1 243 ? 8.185 -13.698 16.307 1.00 80.06 243 SER A O 1
ATOM 1993 N N . ASP A 1 244 ? 8.039 -12.198 14.641 1.00 84.25 244 ASP A N 1
ATOM 1994 C CA . ASP A 1 244 ? 9.120 -12.703 13.810 1.00 84.25 244 ASP A CA 1
ATOM 1995 C C . ASP A 1 244 ? 10.480 -12.715 14.515 1.00 84.25 244 ASP A C 1
ATOM 1997 O O . ASP A 1 244 ? 11.339 -13.531 14.168 1.00 84.25 244 ASP A O 1
ATOM 2001 N N . TRP A 1 245 ? 10.689 -11.832 15.490 1.00 89.38 245 TRP A N 1
ATOM 2002 C CA . TRP A 1 245 ? 11.934 -11.656 16.239 1.00 89.38 245 TRP A CA 1
ATOM 2003 C C . TRP A 1 245 ? 11.873 -12.184 17.674 1.00 89.38 245 TRP A C 1
ATOM 2005 O O . TRP A 1 245 ? 12.914 -12.218 18.333 1.00 89.38 245 TRP A O 1
ATOM 2015 N N . ILE A 1 246 ? 10.709 -12.625 18.157 1.00 91.31 246 ILE A N 1
ATOM 2016 C CA . ILE A 1 246 ? 10.598 -13.266 19.471 1.00 91.31 246 ILE A CA 1
ATOM 2017 C C . ILE A 1 246 ? 11.402 -14.570 19.466 1.00 91.31 246 ILE A C 1
ATOM 2019 O O . ILE A 1 246 ? 11.334 -15.370 18.527 1.00 91.31 246 ILE A O 1
ATOM 2023 N N . GLY A 1 247 ? 12.202 -14.767 20.509 1.00 91.38 247 GLY A N 1
ATOM 2024 C CA . GLY A 1 247 ? 13.054 -15.938 20.657 1.00 91.38 247 GLY A CA 1
ATOM 2025 C C . GLY A 1 247 ? 14.325 -15.655 21.442 1.00 91.38 247 GLY A C 1
ATOM 2026 O O . GLY A 1 247 ? 14.578 -14.530 21.892 1.00 91.38 247 GLY A O 1
ATOM 2027 N N . SER A 1 248 ? 15.131 -16.702 21.563 1.00 93.94 248 SER A N 1
ATOM 2028 C CA . SER A 1 248 ? 16.448 -16.656 22.185 1.00 93.94 248 SER A CA 1
ATOM 2029 C C . SER A 1 248 ? 17.520 -16.776 21.112 1.00 93.94 248 SER A C 1
ATOM 2031 O O . SER A 1 248 ? 17.424 -17.600 20.203 1.00 93.94 248 SER A O 1
ATOM 2033 N N . TYR A 1 249 ? 18.547 -15.947 21.211 1.00 94.81 249 TYR A N 1
ATOM 2034 C CA . TYR A 1 249 ? 19.674 -15.923 20.296 1.00 94.81 249 TYR A CA 1
ATOM 2035 C C . TYR A 1 249 ? 20.953 -16.080 21.094 1.00 94.81 249 TYR A C 1
ATOM 2037 O O . TYR A 1 249 ? 21.129 -15.376 22.082 1.00 94.81 249 TYR A O 1
ATOM 2045 N N . GLU A 1 250 ? 21.853 -16.946 20.650 1.00 94.44 250 GLU A N 1
ATOM 2046 C CA . GLU A 1 250 ? 23.127 -17.153 21.331 1.00 94.44 250 GLU A CA 1
ATOM 2047 C C . GLU A 1 250 ? 24.299 -17.104 20.348 1.00 94.44 250 GLU A C 1
ATOM 2049 O O . GLU A 1 250 ? 24.185 -17.465 19.169 1.00 94.44 250 GLU A O 1
ATOM 2054 N N . THR A 1 251 ? 25.461 -16.709 20.853 1.00 91.50 251 THR A N 1
ATOM 2055 C CA . THR A 1 251 ? 26.743 -16.976 20.206 1.00 91.50 251 THR A CA 1
ATOM 2056 C C . THR A 1 251 ? 27.832 -17.179 21.248 1.00 91.50 251 THR A C 1
ATOM 2058 O O . THR A 1 251 ? 27.890 -16.474 22.254 1.00 91.50 251 THR A O 1
ATOM 2061 N N . SER A 1 252 ? 28.736 -18.114 20.968 1.00 89.38 252 SER A N 1
ATOM 2062 C CA . SER A 1 252 ? 29.951 -18.342 21.748 1.00 89.38 252 SER A CA 1
ATOM 2063 C C . SER A 1 252 ? 31.153 -17.956 20.902 1.00 89.38 252 SER A C 1
ATOM 2065 O O . SER A 1 252 ? 31.382 -18.516 19.828 1.00 89.38 252 SER A O 1
ATOM 2067 N N . ILE A 1 253 ? 31.933 -16.996 21.384 1.00 85.88 253 ILE A N 1
ATOM 2068 C CA . ILE A 1 253 ? 33.112 -16.483 20.695 1.00 85.88 253 ILE A CA 1
ATOM 2069 C C . ILE A 1 253 ? 34.338 -16.979 21.439 1.00 85.88 253 ILE A C 1
ATOM 2071 O O . ILE A 1 253 ? 34.619 -16.548 22.553 1.00 85.88 253 ILE A O 1
ATOM 2075 N N . THR A 1 254 ? 35.070 -17.899 20.818 1.00 80.44 254 THR A N 1
ATOM 2076 C CA . THR A 1 254 ? 36.349 -18.377 21.343 1.00 80.44 254 THR A CA 1
ATOM 2077 C C . THR A 1 254 ? 37.471 -17.482 20.827 1.00 80.44 254 THR A C 1
ATOM 2079 O O . THR A 1 254 ? 37.831 -17.527 19.648 1.00 80.44 254 THR A O 1
ATOM 2082 N N . CYS A 1 255 ? 38.034 -16.675 21.719 1.00 69.62 255 CYS A N 1
ATOM 2083 C CA . CYS A 1 255 ? 39.181 -15.823 21.444 1.00 69.62 255 CYS A CA 1
ATOM 2084 C C . CYS A 1 255 ? 40.467 -16.648 21.589 1.00 69.62 255 CYS A C 1
ATOM 2086 O O . CYS A 1 255 ? 40.762 -17.208 22.648 1.00 69.62 255 CYS A O 1
ATOM 2088 N N . GLY A 1 256 ? 41.238 -16.745 20.505 1.00 60.09 256 GLY A N 1
ATOM 2089 C CA . GLY A 1 256 ? 42.545 -17.397 20.509 1.00 60.09 256 GLY A CA 1
ATOM 2090 C C . GLY A 1 256 ? 43.654 -16.378 20.751 1.00 60.09 256 GLY A C 1
ATOM 2091 O O . GLY A 1 256 ? 43.803 -15.443 19.969 1.00 60.09 256 GLY A O 1
ATOM 2092 N N . LEU A 1 257 ? 44.473 -16.578 21.786 1.00 53.72 257 LEU A N 1
ATOM 2093 C CA . LEU A 1 257 ? 45.708 -15.814 21.981 1.00 53.72 257 LEU A CA 1
ATOM 2094 C C . LEU A 1 257 ? 46.696 -16.163 20.853 1.00 53.72 257 LEU A C 1
ATOM 2096 O O . LEU A 1 257 ? 47.448 -17.130 20.949 1.00 53.72 257 LEU A O 1
ATOM 2100 N N . LYS A 1 258 ? 46.698 -15.404 19.752 1.00 49.44 258 LYS A N 1
ATOM 2101 C CA . LYS A 1 258 ? 47.811 -15.401 18.792 1.00 49.44 258 LYS A CA 1
ATOM 2102 C C . LYS A 1 258 ? 48.577 -14.090 18.932 1.00 49.44 258 LYS A C 1
ATOM 2104 O O . LYS A 1 258 ? 48.141 -13.062 18.429 1.00 49.44 258 LYS A O 1
ATOM 2109 N N . GLY A 1 259 ? 49.724 -14.141 19.607 1.00 52.66 259 GLY A N 1
ATOM 2110 C CA . GLY A 1 259 ? 50.599 -12.990 19.840 1.00 52.66 259 GLY A CA 1
ATOM 2111 C C . GLY A 1 259 ? 51.619 -13.255 20.950 1.00 52.66 259 GLY A C 1
ATOM 2112 O O . GLY A 1 259 ? 51.554 -14.290 21.608 1.00 52.66 259 GLY A O 1
ATOM 2113 N N . LYS A 1 260 ? 52.565 -12.325 21.150 1.00 45.31 260 LYS A N 1
ATOM 2114 C CA . LYS A 1 260 ? 53.669 -12.406 22.136 1.00 45.31 260 LYS A CA 1
ATOM 2115 C C . LYS A 1 260 ? 53.221 -12.500 23.607 1.00 45.31 260 LYS A C 1
ATOM 2117 O O . LYS A 1 260 ? 54.068 -12.724 24.463 1.00 45.31 260 LYS A O 1
ATOM 2122 N N . ASP A 1 261 ? 51.921 -12.405 23.872 1.00 47.03 261 ASP A N 1
ATOM 2123 C CA . ASP A 1 261 ? 51.317 -12.392 25.209 1.00 47.03 261 ASP A CA 1
ATOM 2124 C C . ASP A 1 261 ? 50.702 -13.752 25.609 1.00 47.03 261 ASP A C 1
ATOM 2126 O O . ASP A 1 261 ? 49.834 -13.835 26.476 1.00 47.03 261 ASP A O 1
ATOM 2130 N N . TYR A 1 262 ? 51.123 -14.845 24.960 1.00 50.59 262 TYR A N 1
ATOM 2131 C CA . TYR A 1 262 ? 50.705 -16.204 25.317 1.00 50.59 262 TYR A CA 1
ATOM 2132 C C . TYR A 1 262 ? 51.310 -16.634 26.664 1.00 50.59 262 TYR A C 1
ATOM 2134 O O . TYR A 1 262 ? 52.526 -16.792 26.783 1.00 50.59 262 TYR A O 1
ATOM 2142 N N . ILE A 1 263 ? 50.453 -16.881 27.660 1.00 51.75 263 ILE A N 1
ATOM 2143 C CA . ILE A 1 263 ? 50.829 -17.483 28.944 1.00 51.75 263 ILE A CA 1
ATOM 2144 C C . ILE A 1 263 ? 50.551 -18.996 28.862 1.00 51.75 263 ILE A C 1
ATOM 2146 O O . ILE A 1 263 ? 49.402 -19.402 28.692 1.00 51.75 263 ILE A O 1
ATOM 2150 N N . PRO A 1 264 ? 51.564 -19.871 28.985 1.00 44.66 264 PRO A N 1
ATOM 2151 C CA . PRO A 1 264 ? 51.347 -21.315 28.997 1.00 44.66 264 PRO A CA 1
ATOM 2152 C C . PRO A 1 264 ? 50.432 -21.723 30.163 1.00 44.66 264 PRO A C 1
ATOM 2154 O O . PRO A 1 264 ? 50.744 -21.452 31.319 1.00 44.66 264 PRO A O 1
ATOM 2157 N N . GLY A 1 265 ? 49.308 -22.379 29.860 1.00 53.81 265 GLY A N 1
ATOM 2158 C CA . GLY A 1 265 ? 48.319 -22.826 30.853 1.00 53.81 265 GLY A CA 1
ATOM 2159 C C . GLY A 1 265 ? 47.002 -22.043 30.848 1.00 53.81 265 GLY A C 1
ATOM 2160 O O . GLY A 1 265 ? 46.035 -22.503 31.452 1.00 53.81 265 GLY A O 1
ATOM 2161 N N . THR A 1 266 ? 46.912 -20.922 30.122 1.00 55.03 266 THR A N 1
ATOM 2162 C CA . THR A 1 266 ? 45.637 -20.235 29.871 1.00 55.03 266 THR A CA 1
ATOM 2163 C C . THR A 1 266 ? 45.035 -20.756 28.563 1.00 55.03 266 THR A C 1
ATOM 2165 O O . THR A 1 266 ? 45.433 -20.389 27.460 1.00 55.03 266 THR A O 1
ATOM 2168 N N . GLY A 1 267 ? 44.112 -21.715 28.678 1.00 54.44 267 GLY A N 1
ATOM 2169 C CA . GLY A 1 267 ? 43.373 -22.252 27.533 1.00 54.44 267 GLY A CA 1
ATOM 2170 C C . GLY A 1 267 ? 42.608 -21.165 26.767 1.00 54.44 267 GLY A C 1
ATOM 2171 O O . GLY A 1 267 ? 42.400 -20.062 27.270 1.00 54.44 267 GLY A O 1
ATOM 2172 N N . ALA A 1 268 ? 42.189 -21.482 25.538 1.00 59.78 268 ALA A N 1
ATOM 2173 C CA . ALA A 1 268 ? 41.341 -20.605 24.732 1.00 59.78 268 ALA A CA 1
ATOM 2174 C C . ALA A 1 268 ? 40.145 -20.109 25.556 1.00 59.78 268 ALA A C 1
ATOM 2176 O O . ALA A 1 268 ? 39.464 -20.923 26.187 1.00 59.78 268 ALA A O 1
ATOM 2177 N N . VAL A 1 269 ? 39.891 -18.797 25.554 1.00 71.06 269 VAL A N 1
ATOM 2178 C CA . VAL A 1 269 ? 38.802 -18.249 26.360 1.00 71.06 269 VAL A CA 1
ATOM 2179 C C . VAL A 1 269 ? 37.573 -18.000 25.514 1.00 71.06 269 VAL A C 1
ATOM 2181 O O . VAL A 1 269 ? 37.669 -17.489 24.402 1.00 71.06 269 VAL A O 1
ATOM 2184 N N . SER A 1 270 ? 36.420 -18.397 26.043 1.00 79.12 270 SER A N 1
ATOM 2185 C CA . SER A 1 270 ? 35.136 -18.218 25.378 1.00 79.12 270 SER A CA 1
ATOM 2186 C C . SER A 1 270 ? 34.319 -17.138 26.075 1.00 79.12 270 SER A C 1
ATOM 2188 O O . SER A 1 270 ? 34.284 -17.073 27.305 1.00 79.12 270 SER A O 1
ATOM 2190 N N . ILE A 1 271 ? 33.684 -16.291 25.271 1.00 85.62 271 ILE A N 1
ATOM 2191 C CA . ILE A 1 271 ? 32.698 -15.306 25.704 1.00 85.62 271 ILE A CA 1
ATOM 2192 C C . ILE A 1 271 ? 31.364 -15.705 25.091 1.00 85.62 271 ILE A C 1
ATOM 2194 O O . ILE A 1 2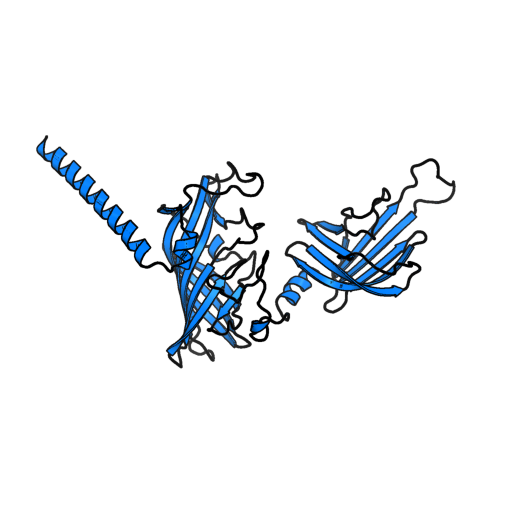71 ? 31.256 -15.841 23.871 1.00 85.62 271 ILE A O 1
ATOM 2198 N N . ASN A 1 272 ? 30.370 -15.925 25.941 1.00 90.00 272 ASN A N 1
ATOM 2199 C CA . ASN A 1 272 ? 29.022 -16.280 25.535 1.00 90.00 272 ASN A CA 1
ATOM 2200 C C . ASN A 1 272 ? 28.139 -15.043 25.600 1.00 90.00 272 ASN A C 1
ATOM 2202 O O . ASN A 1 272 ? 28.184 -14.304 26.584 1.00 90.00 272 ASN A O 1
ATOM 2206 N N . TYR A 1 273 ? 27.346 -14.843 24.557 1.00 91.56 273 TYR A N 1
ATOM 2207 C CA . TYR A 1 273 ? 26.334 -13.804 24.490 1.00 91.56 273 TYR A CA 1
ATOM 2208 C C . TYR A 1 273 ? 24.981 -14.459 24.283 1.00 91.56 273 TYR A C 1
ATOM 2210 O O . TYR A 1 273 ? 24.808 -15.153 23.280 1.00 91.56 273 TYR A O 1
ATOM 2218 N N . ASP A 1 274 ? 24.033 -14.173 25.171 1.00 93.44 274 ASP A N 1
ATOM 2219 C CA . ASP A 1 274 ? 22.642 -14.588 25.018 1.00 93.44 274 ASP A CA 1
ATOM 2220 C C . ASP A 1 274 ? 21.754 -13.351 24.920 1.00 93.44 274 ASP A C 1
ATOM 2222 O O . ASP A 1 274 ? 21.876 -12.387 25.675 1.00 93.44 274 ASP A O 1
ATOM 2226 N N . ILE A 1 275 ? 20.851 -13.358 23.952 1.00 95.12 275 ILE A N 1
ATOM 2227 C CA . ILE A 1 275 ? 19.912 -12.277 23.691 1.00 95.12 275 ILE A CA 1
ATOM 2228 C C . ILE A 1 275 ? 18.525 -12.896 23.697 1.00 95.12 275 ILE A C 1
ATOM 2230 O O . ILE A 1 275 ? 18.215 -13.751 22.877 1.00 95.12 275 ILE A O 1
ATOM 2234 N N . THR A 1 276 ? 17.672 -12.459 24.611 1.00 95.00 276 THR A N 1
ATOM 2235 C CA . THR A 1 276 ? 16.270 -12.874 24.665 1.00 95.00 276 THR A CA 1
ATOM 2236 C C . THR A 1 276 ? 15.396 -11.710 24.242 1.00 95.00 276 THR A C 1
ATOM 2238 O O . THR A 1 276 ? 15.478 -10.627 24.824 1.00 95.00 276 THR A O 1
ATOM 2241 N N . ILE A 1 277 ? 14.538 -11.933 23.250 1.00 93.31 277 ILE A N 1
ATOM 2242 C CA . ILE A 1 277 ? 13.524 -10.975 22.809 1.00 93.31 277 ILE A CA 1
AT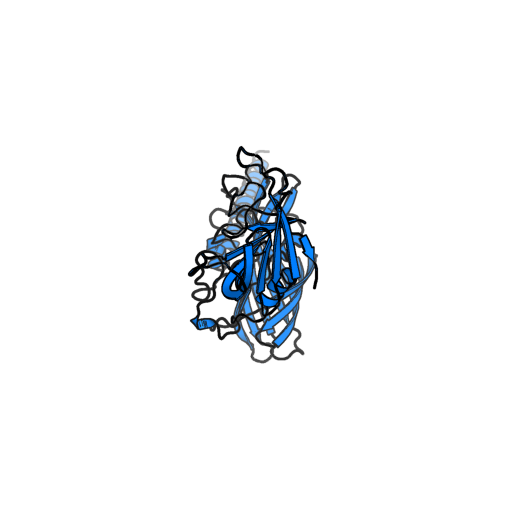OM 2243 C C . ILE A 1 277 ? 12.157 -11.596 23.083 1.00 93.31 277 ILE A C 1
ATOM 2245 O O . ILE A 1 277 ? 11.775 -12.588 22.470 1.00 93.31 277 ILE A O 1
ATOM 2249 N N . GLY A 1 278 ? 11.428 -11.012 24.027 1.00 87.31 278 GLY A N 1
ATOM 2250 C CA . GLY A 1 278 ? 10.037 -11.328 24.326 1.00 87.31 278 GLY A CA 1
ATOM 2251 C C . GLY A 1 278 ? 9.103 -10.191 23.916 1.00 87.31 278 GLY A C 1
ATOM 2252 O O . GLY A 1 278 ? 9.542 -9.127 23.480 1.00 87.31 278 GLY A O 1
ATOM 2253 N N . LYS A 1 279 ? 7.797 -10.406 24.105 1.00 81.06 279 LYS A N 1
ATOM 2254 C CA . LYS A 1 279 ? 6.751 -9.435 23.745 1.00 81.06 279 LYS A CA 1
ATOM 2255 C C . LYS A 1 279 ? 6.922 -8.081 24.447 1.00 81.06 279 LYS A C 1
ATOM 2257 O O . LYS A 1 279 ? 6.760 -7.045 23.813 1.00 81.06 279 LYS A O 1
ATOM 2262 N N . ASP A 1 280 ? 7.293 -8.114 25.729 1.00 77.62 280 ASP A N 1
ATOM 2263 C CA . ASP A 1 280 ? 7.366 -6.929 26.597 1.00 77.62 280 ASP A CA 1
ATOM 2264 C C . ASP A 1 280 ? 8.756 -6.728 27.235 1.00 77.62 280 ASP A C 1
ATOM 2266 O O . ASP A 1 280 ? 8.959 -5.832 28.059 1.00 77.62 280 ASP A O 1
ATOM 2270 N N . SER A 1 281 ? 9.737 -7.563 26.879 1.00 84.94 281 SER A N 1
ATOM 2271 C CA . SER A 1 281 ? 11.062 -7.561 27.504 1.00 84.94 281 SER A CA 1
ATOM 2272 C C . SER A 1 281 ? 12.157 -7.978 26.536 1.00 84.94 281 SER A C 1
ATOM 2274 O O . SER A 1 281 ? 12.008 -8.970 25.827 1.00 84.94 281 SER A O 1
ATOM 2276 N N . CYS A 1 282 ? 13.298 -7.294 26.584 1.00 91.88 282 CYS A N 1
ATOM 2277 C CA . CYS A 1 282 ? 14.522 -7.760 25.945 1.00 91.88 282 CYS A CA 1
ATOM 2278 C C . CYS A 1 282 ? 15.641 -7.823 26.983 1.00 91.88 282 CYS A C 1
ATOM 2280 O O . CYS A 1 282 ? 15.803 -6.882 27.762 1.00 91.88 282 CYS A O 1
ATOM 2282 N N . ILE A 1 283 ? 16.397 -8.915 26.998 1.00 93.69 283 ILE A N 1
ATOM 2283 C CA . ILE A 1 283 ? 17.524 -9.121 27.912 1.00 93.69 283 ILE A CA 1
ATOM 2284 C C . ILE A 1 283 ? 18.737 -9.522 27.088 1.00 93.69 283 ILE A C 1
ATOM 2286 O O . ILE A 1 283 ? 18.617 -10.322 26.165 1.00 93.69 283 ILE A O 1
ATOM 2290 N N . VAL A 1 284 ? 19.887 -8.945 27.411 1.00 92.88 284 VAL A N 1
ATOM 2291 C CA . VAL A 1 284 ? 21.167 -9.261 26.780 1.00 92.88 284 VAL A CA 1
ATOM 2292 C C . VAL A 1 284 ? 22.151 -9.606 27.879 1.00 92.88 284 VAL A C 1
ATOM 2294 O O . VAL A 1 284 ? 22.433 -8.765 28.733 1.00 92.88 284 VAL A O 1
ATOM 2297 N N . THR A 1 285 ? 22.654 -10.831 27.863 1.00 91.44 285 THR A N 1
ATOM 2298 C CA . THR A 1 285 ? 23.663 -11.318 28.796 1.00 91.44 285 THR A CA 1
ATOM 2299 C C . THR A 1 285 ? 24.976 -11.557 28.077 1.00 91.44 285 THR A C 1
ATOM 2301 O O . THR A 1 285 ? 25.019 -11.978 26.923 1.00 91.44 285 THR A O 1
ATOM 2304 N N . CYS A 1 286 ? 26.058 -11.284 28.787 1.00 88.00 286 CYS A N 1
ATOM 2305 C CA . CYS A 1 286 ? 27.404 -11.668 28.418 1.00 88.00 286 CYS A CA 1
ATOM 2306 C C . CYS A 1 286 ? 28.016 -12.400 29.606 1.00 88.00 286 CYS A C 1
ATOM 2308 O O . CYS A 1 286 ? 27.948 -11.907 30.733 1.00 88.00 286 CYS A O 1
ATOM 2310 N N . ALA A 1 287 ? 28.602 -13.565 29.357 1.00 84.25 287 ALA A N 1
ATOM 2311 C CA . ALA A 1 287 ? 29.322 -14.342 30.353 1.00 84.25 287 ALA A CA 1
ATOM 2312 C C . ALA A 1 287 ? 30.576 -14.954 29.721 1.00 84.25 287 ALA A C 1
ATOM 2314 O O . ALA A 1 287 ? 30.500 -15.769 28.799 1.00 84.25 287 ALA A O 1
ATOM 2315 N N . GLY A 1 288 ? 31.750 -14.560 30.207 1.00 75.94 288 GLY A N 1
ATOM 2316 C CA . GLY A 1 288 ? 33.029 -14.998 29.657 1.00 75.94 288 GLY A CA 1
ATOM 2317 C C . GLY A 1 288 ? 34.225 -14.413 30.394 1.00 75.94 288 GLY A C 1
ATOM 2318 O O . GLY A 1 288 ? 34.094 -13.896 31.501 1.00 75.94 288 GLY A O 1
ATOM 2319 N N . PHE A 1 289 ? 35.409 -14.500 29.779 1.00 66.31 289 PHE A N 1
ATOM 2320 C CA . PHE A 1 289 ? 36.669 -14.030 30.371 1.00 66.31 289 PHE A CA 1
ATOM 2321 C C . PHE A 1 289 ? 36.554 -12.634 30.992 1.00 66.31 289 PHE A C 1
ATOM 2323 O O . PHE A 1 289 ? 36.441 -11.646 30.265 1.00 66.31 289 PHE A O 1
ATOM 2330 N N . GLN A 1 290 ? 36.593 -12.559 32.328 1.00 65.88 290 GLN A N 1
ATOM 2331 C CA . GLN A 1 290 ? 36.558 -11.301 33.089 1.00 65.88 290 GLN A CA 1
ATOM 2332 C C . GLN A 1 290 ? 35.417 -10.343 32.680 1.00 65.88 290 GLN A C 1
ATOM 2334 O O . GLN A 1 290 ? 35.497 -9.144 32.920 1.00 65.88 290 GLN A O 1
ATOM 2339 N N . SER A 1 291 ? 34.372 -10.865 32.031 1.00 68.44 291 SER A N 1
ATOM 2340 C CA . SER A 1 291 ? 33.290 -10.091 31.431 1.00 68.44 291 SER A CA 1
ATOM 2341 C C . SER A 1 291 ? 31.981 -10.775 31.776 1.00 68.44 291 SER A C 1
ATOM 2343 O O . SER A 1 291 ? 31.658 -11.835 31.237 1.00 68.44 291 SER A O 1
ATOM 2345 N N . TYR A 1 292 ? 31.243 -10.166 32.695 1.00 83.00 292 TYR A N 1
ATOM 2346 C CA . TYR A 1 292 ? 29.895 -10.577 33.043 1.00 83.00 292 TYR A CA 1
ATOM 2347 C C . TYR A 1 292 ? 28.993 -9.349 33.088 1.00 83.00 292 TYR A C 1
ATOM 2349 O O . TYR A 1 292 ? 29.298 -8.369 33.774 1.00 83.00 292 TYR A O 1
ATOM 2357 N N . TYR A 1 293 ? 27.903 -9.394 32.327 1.00 87.88 293 TYR A N 1
ATOM 2358 C CA . TYR A 1 293 ? 26.836 -8.409 32.419 1.00 87.88 293 TYR A CA 1
ATOM 2359 C C . TYR A 1 293 ? 25.488 -8.973 32.000 1.00 87.88 293 TYR A C 1
ATOM 2361 O O . TYR A 1 293 ? 25.393 -9.876 31.172 1.00 87.88 293 TYR A O 1
ATOM 2369 N N . SER A 1 294 ? 24.436 -8.375 32.542 1.00 90.38 294 SER A N 1
ATOM 2370 C CA . SER A 1 294 ? 23.049 -8.589 32.164 1.00 90.38 294 SER A CA 1
ATOM 2371 C C . SER A 1 294 ? 22.376 -7.235 32.007 1.00 90.38 294 SER A C 1
ATOM 2373 O O . SER A 1 294 ? 22.363 -6.417 32.927 1.00 90.38 294 SER A O 1
ATOM 2375 N N . VAL A 1 295 ? 21.833 -6.969 30.825 1.00 90.44 295 VAL A N 1
ATOM 2376 C CA . VAL A 1 295 ? 21.264 -5.676 30.449 1.00 90.44 295 VAL A CA 1
ATOM 2377 C C . VAL A 1 295 ? 19.805 -5.858 30.062 1.00 90.44 295 VAL A C 1
ATOM 2379 O O . VAL A 1 295 ? 19.469 -6.673 29.204 1.00 90.44 295 VAL A O 1
ATOM 2382 N N . ALA A 1 296 ? 18.935 -5.044 30.657 1.00 90.94 296 ALA A N 1
ATOM 2383 C CA . ALA A 1 296 ? 17.576 -4.876 30.175 1.00 90.94 296 ALA A CA 1
ATOM 2384 C C . ALA A 1 296 ? 17.568 -3.895 29.004 1.00 90.94 296 ALA A C 1
ATOM 2386 O O . ALA A 1 296 ? 18.086 -2.777 29.097 1.00 90.94 296 ALA A O 1
ATOM 2387 N N . CYS A 1 297 ? 16.896 -4.295 27.936 1.00 90.12 297 CYS A N 1
ATOM 2388 C CA . CYS A 1 297 ? 16.740 -3.544 26.705 1.00 90.12 297 CYS A CA 1
ATOM 2389 C C . CYS A 1 297 ? 15.259 -3.314 26.395 1.00 90.12 297 CYS A C 1
ATOM 2391 O O . CYS A 1 297 ? 14.361 -3.945 26.955 1.00 90.12 297 CYS A O 1
ATOM 2393 N N . THR A 1 298 ? 15.004 -2.400 25.467 1.00 88.62 298 THR A N 1
ATOM 2394 C CA . THR A 1 298 ? 13.694 -2.233 24.822 1.00 88.62 298 THR A CA 1
ATOM 2395 C C . THR A 1 298 ? 13.878 -2.143 23.318 1.00 88.62 298 THR A C 1
ATOM 2397 O O . THR A 1 298 ? 14.974 -1.834 22.847 1.00 88.62 298 THR A O 1
ATOM 2400 N N . ILE A 1 299 ? 12.814 -2.401 22.562 1.00 88.88 299 ILE A N 1
ATOM 2401 C CA . ILE A 1 299 ? 12.846 -2.232 21.111 1.00 88.88 299 ILE A CA 1
ATOM 2402 C C . ILE A 1 299 ? 13.034 -0.750 20.784 1.00 88.88 299 ILE A C 1
ATOM 2404 O O . ILE A 1 299 ? 12.320 0.115 21.298 1.00 88.88 299 ILE A O 1
ATOM 2408 N N . TYR A 1 300 ? 14.037 -0.465 19.960 1.00 84.38 300 TYR A N 1
ATOM 2409 C CA . TYR A 1 300 ? 14.284 0.859 19.407 1.00 84.38 300 TYR A CA 1
ATOM 2410 C C . TYR A 1 300 ? 13.624 1.008 18.038 1.00 84.38 300 TYR A C 1
ATOM 2412 O O . TYR A 1 300 ? 12.912 1.979 17.807 1.00 84.38 300 TYR A O 1
ATOM 2420 N N . GLU A 1 301 ? 13.829 0.025 17.162 1.00 84.88 301 GLU A N 1
ATOM 2421 C CA . GLU A 1 301 ? 13.371 0.043 15.773 1.00 84.88 301 GLU A CA 1
ATOM 2422 C C . GLU A 1 301 ? 13.225 -1.398 15.265 1.00 84.88 301 GLU A C 1
ATOM 2424 O O . GLU A 1 301 ? 14.042 -2.257 15.611 1.00 84.88 301 GLU A O 1
ATOM 2429 N N . ILE A 1 302 ? 12.203 -1.660 14.448 1.00 85.00 302 ILE A N 1
ATOM 2430 C CA . ILE A 1 302 ? 12.028 -2.918 13.713 1.00 85.00 302 ILE A CA 1
ATOM 2431 C C . ILE A 1 302 ? 11.971 -2.565 12.226 1.00 85.00 302 ILE A C 1
ATOM 2433 O O . ILE A 1 302 ? 11.290 -1.621 11.838 1.00 85.00 302 ILE A O 1
ATOM 2437 N N . LYS A 1 303 ? 12.717 -3.311 11.413 1.00 82.88 303 LYS A N 1
ATOM 2438 C CA . LYS A 1 303 ? 12.681 -3.292 9.948 1.00 82.88 303 LYS A CA 1
ATOM 2439 C C . LYS A 1 303 ? 12.456 -4.713 9.445 1.00 82.88 303 LYS A C 1
ATOM 2441 O O . LYS A 1 303 ? 12.662 -5.679 10.181 1.00 82.88 303 LYS A O 1
ATOM 2446 N N . SER A 1 304 ? 12.143 -4.845 8.160 1.00 77.94 304 SER A N 1
ATOM 2447 C CA . SER A 1 304 ? 11.914 -6.138 7.499 1.00 77.94 304 SER A CA 1
ATOM 2448 C C . SER A 1 304 ? 13.047 -7.157 7.700 1.00 77.94 304 SER A C 1
ATOM 2450 O O . SER A 1 304 ? 12.790 -8.355 7.784 1.00 77.94 304 SER A O 1
ATOM 2452 N N . ASN A 1 305 ? 14.301 -6.704 7.807 1.00 87.00 305 ASN A N 1
ATOM 2453 C CA . ASN A 1 305 ? 15.477 -7.561 7.964 1.00 87.00 305 ASN A CA 1
ATOM 2454 C C . ASN A 1 305 ? 16.317 -7.268 9.217 1.00 87.00 305 ASN A C 1
ATOM 2456 O O . ASN A 1 305 ? 17.393 -7.854 9.361 1.00 87.00 305 ASN A O 1
ATOM 2460 N N . SER A 1 306 ? 15.875 -6.386 10.117 1.00 91.69 306 SER A N 1
ATOM 2461 C CA . SER A 1 306 ? 16.637 -6.084 11.332 1.00 91.69 306 SER A CA 1
ATOM 2462 C C . SER A 1 306 ? 15.778 -5.644 12.508 1.00 91.69 306 SER A C 1
ATOM 2464 O O . SER A 1 306 ? 14.791 -4.941 12.321 1.00 91.69 306 SER A O 1
ATOM 2466 N N . ILE A 1 307 ? 16.229 -5.943 13.723 1.00 93.56 307 ILE A N 1
ATOM 2467 C CA . ILE A 1 307 ? 15.674 -5.408 14.968 1.00 93.56 307 ILE A CA 1
ATOM 2468 C C . ILE A 1 307 ? 16.777 -4.737 15.788 1.00 93.56 307 ILE A C 1
ATOM 2470 O O . ILE A 1 307 ? 17.819 -5.331 16.073 1.00 93.56 307 ILE A O 1
ATOM 2474 N N . SER A 1 308 ? 16.555 -3.477 16.153 1.00 92.81 308 SER A N 1
ATOM 2475 C CA . SER A 1 308 ? 17.479 -2.672 16.951 1.00 92.81 308 SER A CA 1
ATOM 2476 C C . SER A 1 308 ? 16.978 -2.565 18.383 1.00 92.81 308 SER A C 1
ATOM 2478 O O . SER A 1 308 ? 15.815 -2.232 18.626 1.00 92.81 308 SER A O 1
ATOM 2480 N N . LEU A 1 309 ? 17.872 -2.795 19.340 1.00 92.31 309 LEU A N 1
ATOM 2481 C CA . LEU A 1 309 ? 17.590 -2.679 20.765 1.00 92.31 309 LEU A CA 1
ATOM 2482 C C . LEU A 1 309 ? 18.239 -1.415 21.332 1.00 92.31 309 LEU A C 1
ATOM 2484 O O . LEU A 1 309 ? 19.373 -1.071 20.992 1.00 92.31 309 LEU A O 1
ATOM 2488 N N . LYS A 1 310 ? 17.535 -0.742 22.242 1.00 89.12 310 LYS A N 1
ATOM 2489 C CA . LYS A 1 310 ? 18.096 0.321 23.083 1.00 89.12 310 LYS A CA 1
ATOM 2490 C C . LYS A 1 310 ? 18.314 -0.186 24.499 1.00 89.12 310 LYS A C 1
ATOM 2492 O O . LYS A 1 310 ? 17.458 -0.882 25.053 1.00 89.12 310 LYS A O 1
ATOM 2497 N N . PHE A 1 311 ? 19.437 0.218 25.081 1.00 89.06 311 PHE A N 1
ATOM 2498 C CA . PHE A 1 311 ? 19.720 0.033 26.496 1.00 89.06 311 PHE A CA 1
ATOM 2499 C C . PHE A 1 311 ? 18.615 0.684 27.343 1.00 89.06 311 PHE A C 1
ATOM 2501 O O . PHE A 1 311 ? 18.168 1.793 27.043 1.00 89.06 311 PHE A O 1
ATOM 2508 N N . LYS A 1 312 ? 18.166 -0.007 28.395 1.00 87.50 312 LYS A N 1
ATOM 2509 C CA . LYS A 1 312 ? 17.221 0.528 29.387 1.00 87.50 312 LYS A CA 1
ATOM 2510 C C . LYS A 1 312 ? 17.872 0.655 30.759 1.00 87.50 312 LYS A C 1
ATOM 2512 O O . LYS A 1 312 ? 17.768 1.712 31.372 1.00 87.50 312 LYS A O 1
ATOM 2517 N N . LYS A 1 313 ? 18.476 -0.426 31.258 1.00 87.44 313 LYS A N 1
ATOM 2518 C CA . LYS A 1 313 ? 19.213 -0.445 32.531 1.00 87.44 313 LYS A CA 1
ATOM 2519 C C . LYS A 1 313 ? 20.118 -1.671 32.630 1.00 87.44 313 LYS A C 1
ATOM 2521 O O . LYS A 1 313 ? 19.797 -2.715 32.063 1.00 87.44 313 LYS A O 1
ATOM 2526 N N . LEU A 1 314 ? 21.184 -1.560 33.417 1.00 88.38 314 LEU A N 1
ATOM 2527 C CA . LEU A 1 314 ? 21.959 -2.710 33.877 1.00 88.38 314 LEU A CA 1
ATOM 2528 C C . LEU A 1 314 ? 21.120 -3.488 34.906 1.00 88.38 314 LEU A C 1
ATOM 2530 O O . LEU A 1 314 ? 20.481 -2.888 35.773 1.00 88.38 314 LEU A O 1
ATOM 2534 N N . LEU A 1 315 ? 21.060 -4.808 34.758 1.00 88.19 315 LEU A N 1
ATOM 2535 C CA . LEU A 1 315 ? 20.427 -5.719 35.711 1.00 88.19 315 LEU A CA 1
ATOM 2536 C C . LEU A 1 315 ? 21.458 -6.286 36.684 1.00 88.19 315 LEU A C 1
ATOM 2538 O O . LEU A 1 315 ? 21.169 -6.368 37.873 1.00 88.19 315 LEU A O 1
ATOM 2542 N N . ASP A 1 316 ? 22.626 -6.664 36.165 1.00 84.69 316 ASP A N 1
ATOM 2543 C CA . ASP A 1 316 ? 23.715 -7.286 36.917 1.00 84.69 316 ASP A CA 1
ATOM 2544 C C . ASP A 1 316 ? 25.035 -7.175 36.129 1.00 84.69 316 ASP A C 1
ATOM 2546 O O . ASP A 1 316 ? 24.998 -7.009 34.905 1.00 84.69 316 ASP A O 1
ATOM 2550 N N . GLY A 1 317 ? 26.184 -7.285 36.796 1.00 81.31 317 GLY A N 1
ATOM 2551 C CA . GLY A 1 317 ? 27.500 -7.352 36.153 1.00 81.31 317 GLY A CA 1
ATOM 2552 C C . GLY A 1 317 ? 28.534 -6.312 36.570 1.00 81.31 317 GLY A C 1
ATOM 2553 O O . GLY A 1 317 ? 28.218 -5.257 37.113 1.00 81.31 317 GLY A O 1
ATOM 2554 N N . ASP A 1 318 ? 29.786 -6.604 36.216 1.00 69.00 318 ASP A N 1
ATOM 2555 C CA . ASP A 1 318 ? 30.978 -5.846 36.628 1.00 69.00 318 ASP A CA 1
ATOM 2556 C C . ASP A 1 318 ? 31.319 -4.689 35.668 1.00 69.00 318 ASP A C 1
ATOM 2558 O O . ASP A 1 318 ? 32.338 -4.008 35.808 1.00 69.00 318 ASP A O 1
ATOM 2562 N N . THR A 1 319 ? 30.481 -4.459 34.654 1.00 61.38 319 THR A N 1
ATOM 2563 C CA . THR A 1 319 ? 30.720 -3.431 33.635 1.00 61.38 319 THR A CA 1
ATOM 2564 C C . THR A 1 319 ? 30.254 -2.052 34.108 1.00 61.38 319 THR A C 1
ATOM 2566 O O . THR A 1 319 ? 29.063 -1.750 34.159 1.00 61.38 319 THR A O 1
ATOM 2569 N N . PHE A 1 320 ? 31.212 -1.171 34.410 1.00 52.81 320 PHE A N 1
ATOM 2570 C CA . PHE A 1 320 ? 30.975 0.261 34.617 1.00 52.81 320 PHE A CA 1
ATOM 2571 C C . PHE A 1 320 ? 30.843 0.970 33.262 1.00 52.81 320 PHE A C 1
ATOM 2573 O O . PHE A 1 320 ? 31.826 1.436 32.690 1.00 52.81 320 PHE A O 1
ATOM 2580 N N . VAL A 1 321 ? 29.623 1.046 32.728 1.00 59.94 321 VAL A N 1
ATOM 2581 C CA . VAL A 1 321 ? 29.312 1.888 31.564 1.00 59.94 321 VAL A CA 1
ATOM 2582 C C . VAL A 1 321 ? 28.182 2.836 31.952 1.00 59.94 321 VAL A C 1
ATOM 2584 O O . VAL A 1 321 ? 27.028 2.426 32.048 1.00 59.94 321 VAL A O 1
ATOM 2587 N N . GLU A 1 322 ? 28.514 4.109 32.192 1.00 56.69 322 GLU A N 1
ATOM 2588 C CA . GLU A 1 322 ? 27.529 5.144 32.548 1.00 56.69 322 GLU A CA 1
ATOM 2589 C C . GLU A 1 322 ? 26.547 5.417 31.395 1.00 56.69 322 GLU A C 1
ATOM 2591 O O . GLU A 1 322 ? 25.379 5.728 31.636 1.00 56.69 322 GLU A O 1
ATOM 2596 N N . HIS A 1 323 ? 26.987 5.228 30.142 1.00 65.25 323 HIS A N 1
ATOM 2597 C CA . HIS A 1 323 ? 26.187 5.464 28.941 1.00 65.25 323 HIS A CA 1
ATOM 2598 C C . HIS A 1 323 ? 26.505 4.474 27.811 1.00 65.25 323 HIS A C 1
ATOM 2600 O O . HIS A 1 323 ? 27.652 4.349 27.385 1.00 65.25 323 HIS A O 1
ATOM 2606 N N . TYR A 1 324 ? 25.470 3.807 27.292 1.00 77.94 324 TYR A N 1
ATOM 2607 C CA . TYR A 1 324 ? 25.554 2.980 26.087 1.00 77.94 324 TYR A CA 1
ATOM 2608 C C . TYR A 1 324 ? 25.162 3.801 24.849 1.00 77.94 324 TYR A C 1
ATOM 2610 O O . TYR A 1 324 ? 24.136 4.484 24.851 1.00 77.94 324 TYR A O 1
ATOM 2618 N N . GLU A 1 325 ? 25.958 3.713 23.785 1.00 80.06 325 GLU A N 1
ATOM 2619 C CA . GLU A 1 325 ? 25.662 4.286 22.476 1.00 80.06 325 GLU A CA 1
ATOM 2620 C C . GLU A 1 325 ? 24.417 3.628 21.869 1.00 80.06 325 GLU A C 1
ATOM 2622 O O . GLU A 1 325 ? 24.141 2.442 22.078 1.00 80.06 325 GLU A O 1
ATOM 2627 N N . MET A 1 326 ? 23.642 4.419 21.124 1.00 77.75 326 MET A N 1
ATOM 2628 C CA . MET A 1 326 ? 22.437 3.951 20.444 1.00 77.75 326 MET A CA 1
ATOM 2629 C C . MET A 1 326 ? 22.708 3.665 18.955 1.00 77.75 326 MET A C 1
ATOM 2631 O O . MET A 1 326 ? 23.296 4.515 18.287 1.00 77.75 326 MET A O 1
ATOM 2635 N N . PRO A 1 327 ? 22.213 2.538 18.403 1.00 84.94 327 PRO A N 1
ATOM 2636 C CA . PRO A 1 327 ? 21.550 1.439 19.110 1.00 84.94 327 PRO A CA 1
ATOM 2637 C C . PRO A 1 327 ? 22.543 0.627 19.960 1.00 84.94 327 PRO A C 1
ATOM 2639 O O . PRO A 1 327 ? 23.711 0.495 19.605 1.00 84.94 327 PRO A O 1
ATOM 2642 N N . PHE A 1 328 ? 22.054 0.036 21.056 1.00 88.62 328 PHE A N 1
ATOM 2643 C CA . PHE A 1 328 ? 22.877 -0.809 21.931 1.00 88.62 328 PHE A CA 1
ATOM 2644 C C . PHE A 1 328 ? 23.356 -2.064 21.190 1.00 88.62 328 PHE A C 1
ATOM 2646 O O . PHE A 1 328 ? 24.529 -2.437 21.242 1.00 88.62 328 PHE A O 1
ATOM 2653 N N . LEU A 1 329 ? 22.447 -2.701 20.452 1.00 92.88 329 LEU A N 1
ATOM 2654 C CA . LEU A 1 329 ? 22.774 -3.737 19.480 1.00 92.88 329 LEU A CA 1
ATOM 2655 C C . LEU A 1 329 ? 21.714 -3.790 18.388 1.00 92.88 329 LEU A C 1
ATOM 2657 O O . LEU A 1 329 ? 20.572 -3.365 18.591 1.00 92.88 329 LEU A O 1
ATOM 2661 N N . THR A 1 330 ? 22.082 -4.388 17.264 1.00 94.81 330 THR A N 1
ATOM 2662 C CA . THR A 1 330 ? 21.165 -4.662 16.161 1.00 94.81 330 THR A CA 1
ATOM 2663 C C . THR A 1 330 ? 21.332 -6.103 15.705 1.00 94.81 330 THR A C 1
ATOM 2665 O O . THR A 1 330 ? 22.454 -6.557 15.466 1.00 94.81 330 THR A O 1
ATOM 2668 N N . ILE A 1 331 ? 20.214 -6.816 15.588 1.00 95.44 331 ILE A N 1
ATOM 2669 C CA . ILE A 1 331 ? 20.152 -8.152 14.999 1.00 95.44 331 ILE A CA 1
ATOM 2670 C C . ILE A 1 331 ? 19.678 -8.012 13.555 1.00 95.44 331 ILE A C 1
ATOM 2672 O O . ILE A 1 331 ? 18.711 -7.306 13.289 1.00 95.44 331 ILE A O 1
ATOM 2676 N N . TYR A 1 332 ? 20.348 -8.694 12.634 1.00 93.06 332 TYR A N 1
ATOM 2677 C CA . TYR A 1 332 ? 20.047 -8.730 11.209 1.00 93.06 332 TYR A CA 1
ATOM 2678 C C . TYR A 1 332 ? 19.673 -10.145 10.782 1.00 93.06 332 TYR A C 1
ATOM 2680 O O . TYR A 1 332 ? 20.220 -11.119 11.299 1.00 93.06 332 TYR A O 1
ATOM 2688 N N . ARG A 1 333 ? 18.793 -10.256 9.790 1.00 89.12 333 ARG A N 1
ATOM 2689 C CA . ARG A 1 333 ? 18.422 -11.507 9.127 1.00 89.12 333 ARG A CA 1
ATOM 2690 C C . ARG A 1 333 ? 18.818 -11.423 7.655 1.00 89.12 333 ARG A C 1
ATOM 2692 O O . ARG A 1 333 ? 18.352 -10.539 6.943 1.00 89.12 333 ARG A O 1
ATOM 2699 N N . ASP A 1 334 ? 19.645 -12.360 7.199 1.00 86.00 334 ASP A N 1
ATOM 2700 C CA . ASP A 1 334 ? 19.973 -12.545 5.782 1.00 86.00 334 ASP A CA 1
ATOM 2701 C C . ASP A 1 334 ? 19.730 -14.005 5.387 1.00 86.00 334 ASP A C 1
ATOM 2703 O O . ASP A 1 334 ? 20.465 -14.918 5.778 1.00 86.00 334 ASP A O 1
ATOM 2707 N N . LYS A 1 335 ? 18.665 -14.229 4.610 1.00 81.88 335 LYS A N 1
ATOM 2708 C CA . LYS A 1 335 ? 18.181 -15.553 4.190 1.00 81.88 335 LYS A CA 1
ATOM 2709 C C . LYS A 1 335 ? 17.924 -16.477 5.388 1.00 81.88 335 LYS A C 1
ATOM 2711 O O . LYS A 1 335 ? 16.884 -16.365 6.024 1.00 81.88 335 LYS A O 1
ATOM 2716 N N . GLN A 1 336 ? 18.851 -17.394 5.666 1.00 79.44 336 GLN A N 1
ATOM 2717 C CA . GLN A 1 336 ? 18.774 -18.381 6.750 1.00 79.44 336 GLN A CA 1
ATOM 2718 C C . GLN A 1 336 ? 19.690 -18.040 7.933 1.00 79.44 336 GLN A C 1
ATOM 2720 O O . GLN A 1 336 ? 19.627 -18.710 8.958 1.00 79.44 336 GLN A O 1
ATOM 2725 N N . ASN A 1 337 ? 20.538 -17.017 7.805 1.00 88.25 337 ASN A N 1
ATOM 2726 C CA . ASN A 1 337 ? 21.498 -16.642 8.833 1.00 88.25 337 ASN A CA 1
ATOM 2727 C C . ASN A 1 337 ? 21.020 -15.412 9.599 1.00 88.25 337 ASN A C 1
ATOM 2729 O O . ASN A 1 337 ? 20.406 -14.498 9.041 1.00 88.25 337 ASN A O 1
ATOM 2733 N N . ILE A 1 338 ? 21.345 -15.388 10.887 1.00 92.56 338 ILE A N 1
ATOM 2734 C CA . ILE A 1 338 ? 21.042 -14.281 11.785 1.00 92.56 338 ILE A CA 1
ATOM 2735 C C . ILE A 1 338 ? 22.362 -13.766 12.335 1.00 92.56 338 ILE A C 1
ATOM 2737 O O . ILE A 1 338 ? 23.230 -14.552 12.703 1.00 92.56 338 ILE A O 1
ATOM 2741 N N . TYR A 1 339 ? 22.530 -12.451 12.363 1.00 94.50 339 TYR A N 1
ATOM 2742 C CA . TYR A 1 339 ? 23.761 -11.812 12.806 1.00 94.50 339 TYR A CA 1
ATOM 2743 C C . TYR A 1 339 ? 23.464 -10.765 13.864 1.00 94.50 339 TYR A C 1
ATOM 2745 O O . TYR A 1 339 ? 22.451 -10.084 13.777 1.00 94.50 339 TYR A O 1
ATOM 2753 N N . VAL A 1 340 ? 24.372 -10.572 14.810 1.00 94.62 340 VAL A N 1
ATOM 2754 C CA . VAL A 1 340 ? 24.373 -9.419 15.709 1.00 94.62 340 VAL A CA 1
ATOM 2755 C C . VAL A 1 340 ? 25.516 -8.480 15.361 1.00 94.62 340 VAL A C 1
ATOM 2757 O O . VAL A 1 340 ? 26.604 -8.913 14.981 1.00 94.62 340 VAL A O 1
ATOM 2760 N N . LYS A 1 341 ? 25.265 -7.181 15.501 1.00 93.88 341 LYS A N 1
ATOM 2761 C CA . LYS A 1 341 ? 26.276 -6.131 15.461 1.00 93.88 341 LYS A CA 1
ATOM 2762 C C . LYS A 1 341 ? 26.091 -5.227 16.672 1.00 93.88 341 LYS A C 1
ATOM 2764 O O . LYS A 1 341 ? 24.982 -4.775 16.950 1.00 93.88 341 LYS A O 1
ATOM 2769 N N . SER A 1 342 ? 27.173 -4.970 17.393 1.00 90.88 342 SER A N 1
ATOM 2770 C CA . SER A 1 342 ? 27.173 -4.085 18.556 1.00 90.88 342 SER A CA 1
ATOM 2771 C C . SER A 1 342 ? 28.585 -3.578 18.828 1.00 90.88 342 SER A C 1
ATOM 2773 O O . SER A 1 342 ? 29.563 -4.277 18.560 1.00 90.88 342 SER A O 1
ATOM 2775 N N . LEU A 1 343 ? 28.696 -2.380 19.401 1.00 86.38 343 LEU A N 1
ATOM 2776 C CA . LEU A 1 343 ? 29.952 -1.871 19.959 1.00 86.38 343 LEU A CA 1
ATOM 2777 C C . LEU A 1 343 ? 30.409 -2.662 21.196 1.00 86.38 343 LEU A C 1
ATOM 2779 O O . LEU A 1 343 ? 31.581 -2.595 21.554 1.00 86.38 343 LEU A O 1
ATOM 2783 N N . TYR A 1 344 ? 29.502 -3.435 21.801 1.00 85.62 344 TYR A N 1
ATOM 2784 C CA . TYR A 1 344 ? 29.680 -4.154 23.068 1.00 85.62 344 TYR A CA 1
ATOM 2785 C C . TYR A 1 344 ? 29.816 -5.675 22.894 1.00 85.62 344 TYR A C 1
ATOM 2787 O O . TYR A 1 344 ? 29.840 -6.419 23.877 1.00 85.62 344 TYR A O 1
ATOM 2795 N N . ILE A 1 345 ? 29.895 -6.136 21.640 1.00 85.94 345 ILE A N 1
ATOM 2796 C CA . ILE A 1 345 ? 30.157 -7.528 21.272 1.00 85.94 345 ILE A CA 1
ATOM 2797 C C . ILE A 1 345 ? 31.399 -7.551 20.378 1.00 85.94 345 ILE A C 1
ATOM 2799 O O . ILE A 1 345 ? 31.478 -6.833 19.374 1.00 85.94 345 ILE A O 1
ATOM 2803 N N . THR A 1 346 ? 32.369 -8.373 20.757 1.00 81.69 346 THR A N 1
ATOM 2804 C CA . THR A 1 346 ? 33.702 -8.416 20.150 1.00 81.69 346 THR A CA 1
ATOM 2805 C C . THR A 1 346 ? 33.877 -9.693 19.333 1.00 81.69 346 THR A C 1
ATOM 2807 O O . THR A 1 346 ? 33.502 -10.763 19.796 1.00 81.69 346 THR A O 1
ATOM 2810 N N . ASP A 1 347 ? 34.442 -9.615 18.123 1.00 82.62 347 ASP A N 1
ATOM 2811 C CA . ASP A 1 347 ? 34.736 -10.805 17.313 1.00 82.62 347 ASP A CA 1
ATOM 2812 C C . ASP A 1 347 ? 35.938 -11.615 17.844 1.00 82.62 347 ASP A C 1
ATOM 2814 O O . ASP A 1 347 ? 36.638 -11.216 18.776 1.00 82.62 347 ASP A O 1
ATOM 2818 N N . LYS A 1 348 ? 36.207 -12.771 17.224 1.00 81.38 348 LYS A N 1
ATOM 2819 C CA . LYS A 1 348 ? 37.315 -13.668 17.606 1.00 81.38 348 LYS A CA 1
ATOM 2820 C C . LYS A 1 348 ? 38.710 -13.034 17.465 1.00 81.38 348 LYS A C 1
ATOM 2822 O O . LYS A 1 348 ? 39.677 -13.588 17.981 1.00 81.38 348 LYS A O 1
ATOM 2827 N N . GLU A 1 349 ? 38.825 -11.921 16.738 1.00 79.81 349 GLU A N 1
ATOM 2828 C CA . GLU A 1 349 ? 40.047 -11.134 16.566 1.00 79.81 349 GLU A CA 1
ATOM 2829 C C . GLU A 1 349 ? 40.120 -9.920 17.508 1.00 79.81 349 GLU A C 1
ATOM 2831 O O . GLU A 1 349 ? 41.043 -9.114 17.386 1.00 79.81 349 GLU A O 1
ATOM 2836 N N . GLY A 1 350 ? 39.176 -9.761 18.440 1.00 75.38 350 GLY A N 1
ATOM 2837 C CA . GLY A 1 350 ? 39.170 -8.633 19.370 1.00 75.38 350 GLY A CA 1
ATOM 2838 C C . GLY A 1 350 ? 38.572 -7.344 18.792 1.00 75.38 350 GLY A C 1
ATOM 2839 O O . GLY A 1 350 ? 38.758 -6.275 19.368 1.00 75.38 350 GLY A O 1
ATOM 2840 N N . ARG A 1 351 ? 37.874 -7.395 17.649 1.00 80.75 351 ARG A N 1
ATOM 2841 C CA . ARG A 1 351 ? 37.299 -6.210 16.990 1.00 80.75 351 ARG A CA 1
ATOM 2842 C C . ARG A 1 351 ? 35.823 -6.052 17.341 1.00 80.75 351 ARG A C 1
ATOM 2844 O O . ARG A 1 351 ? 35.021 -6.959 17.127 1.00 80.75 351 ARG A O 1
ATOM 2851 N N . ASN A 1 352 ? 35.451 -4.860 17.794 1.00 83.38 352 ASN A N 1
ATOM 2852 C CA . ASN A 1 352 ? 34.059 -4.506 18.079 1.00 83.38 352 ASN A CA 1
ATOM 2853 C C . ASN A 1 352 ? 33.297 -4.133 16.797 1.00 83.38 352 ASN A C 1
ATOM 2855 O O . ASN A 1 352 ? 33.892 -3.830 15.756 1.00 83.38 352 ASN A O 1
ATOM 2859 N N . ASN A 1 353 ? 31.964 -4.097 16.886 1.00 85.56 353 ASN A N 1
ATOM 2860 C CA . ASN A 1 353 ? 31.073 -3.597 15.832 1.0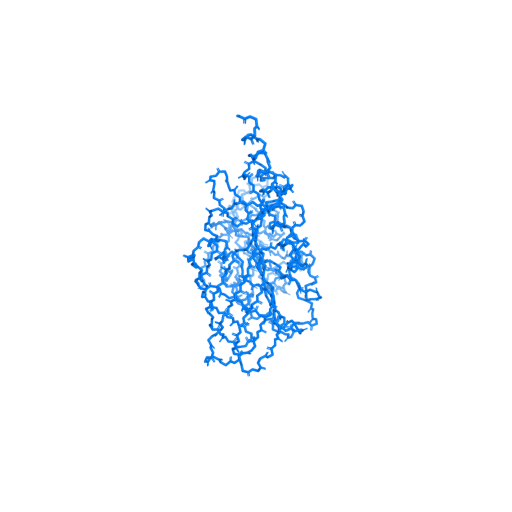0 85.56 353 ASN A CA 1
ATOM 2861 C C . ASN A 1 353 ? 31.182 -4.358 14.494 1.00 85.56 353 ASN A C 1
ATOM 2863 O O . ASN A 1 353 ? 31.036 -3.788 13.406 1.00 85.56 353 ASN A O 1
ATOM 2867 N N . LYS A 1 354 ? 31.447 -5.664 14.571 1.00 90.62 354 LYS A N 1
ATOM 2868 C CA . LYS A 1 354 ? 31.428 -6.600 13.440 1.00 90.62 354 LYS A CA 1
ATOM 2869 C C . LYS A 1 354 ? 30.146 -7.428 13.446 1.00 90.62 354 LYS A C 1
ATOM 2871 O O . LYS A 1 354 ? 29.490 -7.546 14.474 1.00 90.62 354 LYS A O 1
ATOM 2876 N N . LEU A 1 355 ? 29.785 -7.966 12.280 1.00 90.94 355 LEU A N 1
ATOM 2877 C CA . LEU A 1 355 ? 28.678 -8.914 12.159 1.00 90.94 355 LEU A CA 1
ATOM 2878 C C . LEU A 1 355 ? 29.125 -10.270 12.700 1.00 90.94 355 LEU A C 1
ATOM 2880 O O . LEU A 1 355 ? 30.071 -10.864 12.183 1.00 90.94 355 LEU A O 1
ATOM 2884 N N . ILE A 1 356 ? 28.435 -10.742 13.729 1.00 91.38 356 ILE A N 1
ATOM 2885 C CA . ILE A 1 356 ? 28.718 -12.002 14.411 1.00 91.38 356 ILE A CA 1
ATOM 2886 C C . ILE A 1 356 ? 27.508 -12.908 14.237 1.00 91.38 356 ILE A C 1
ATOM 2888 O O . ILE A 1 356 ? 26.381 -12.479 14.459 1.00 91.38 356 ILE A O 1
ATOM 2892 N N . LEU A 1 357 ? 27.733 -14.143 13.796 1.00 93.00 357 LEU A N 1
ATOM 2893 C CA . LEU A 1 357 ? 26.663 -15.109 13.557 1.00 93.00 357 LEU A CA 1
ATOM 2894 C C . LEU A 1 357 ? 25.994 -15.501 14.882 1.00 93.00 357 LEU A C 1
ATOM 2896 O O . LEU A 1 357 ? 26.682 -15.856 15.833 1.00 93.00 357 LEU A O 1
ATOM 2900 N N . LEU A 1 358 ? 24.665 -15.476 14.911 1.00 93.44 358 LEU A N 1
ATOM 2901 C CA . LEU A 1 358 ? 23.837 -15.960 16.008 1.00 93.44 358 LEU A CA 1
ATOM 2902 C C . LEU A 1 358 ? 23.185 -17.287 15.631 1.00 93.44 358 LEU A C 1
ATOM 2904 O O . LEU A 1 358 ? 22.723 -17.473 14.501 1.00 93.44 358 LEU A O 1
ATOM 2908 N N . LYS A 1 359 ? 23.066 -18.178 16.611 1.00 92.69 359 LYS A N 1
ATOM 2909 C CA . LYS A 1 359 ? 22.094 -19.271 16.569 1.00 92.69 359 LYS A CA 1
ATOM 2910 C C . LYS A 1 359 ? 20.792 -18.781 17.182 1.00 92.69 359 LYS A C 1
ATOM 2912 O O . LYS A 1 359 ? 20.824 -18.045 18.162 1.00 92.69 359 LYS A O 1
ATOM 2917 N N . ARG A 1 360 ? 19.660 -19.188 16.613 1.00 89.62 360 ARG A N 1
ATOM 2918 C CA . ARG A 1 360 ? 18.326 -18.876 17.134 1.00 89.62 360 ARG A CA 1
ATOM 2919 C C . ARG A 1 360 ? 17.669 -20.140 17.667 1.00 89.62 360 ARG A C 1
ATOM 2921 O O . ARG A 1 360 ? 17.697 -21.170 16.998 1.00 89.62 360 ARG A O 1
ATOM 2928 N N . TYR A 1 361 ? 17.030 -20.005 18.818 1.00 81.94 361 TYR A N 1
ATOM 2929 C CA . TYR A 1 361 ? 16.139 -20.984 19.416 1.00 81.94 361 TYR A CA 1
ATOM 2930 C C . TYR A 1 361 ? 14.751 -20.359 19.522 1.00 81.94 361 TYR A C 1
ATOM 2932 O O . TYR A 1 361 ? 14.598 -19.204 19.937 1.00 81.94 361 TYR A O 1
ATOM 2940 N N . GLU A 1 362 ? 13.745 -21.109 19.089 1.00 70.44 362 GLU A N 1
ATOM 2941 C CA . GLU A 1 362 ? 12.350 -20.753 19.333 1.00 70.44 362 GLU A CA 1
ATOM 2942 C C . GLU A 1 362 ? 12.041 -20.989 20.819 1.00 70.44 362 GLU A C 1
ATOM 2944 O O . GLU A 1 362 ? 12.547 -21.947 21.409 1.00 70.44 362 GLU A O 1
ATOM 2949 N N . LEU A 1 363 ? 11.295 -20.059 21.422 1.00 54.25 363 LEU A N 1
ATOM 2950 C CA . LEU A 1 363 ? 10.853 -20.132 22.819 1.00 54.25 363 LEU A CA 1
ATOM 2951 C C . LEU A 1 363 ? 9.684 -21.101 22.991 1.00 54.25 363 LEU A C 1
ATOM 2953 O O . LEU A 1 363 ? 8.801 -21.106 22.102 1.00 54.25 363 LEU A O 1
#

Sequence (363 aa):
MKKLLNSLALLLLVLSFLNCEASSKVHSYLPKWILSKIEGTKTTNIHTNFYRILSDKRINYIGFIGSNYQRLKIEFHRVQMKNAGQYDVVGISIVKKNRCHFHGTINIIDNREFISPTFGVDESMKGKFKRRGCSIAKYRFEEDPNEAGSGFFSGYLLFFWYETNNNRIIYDDIDDYSDPYCNNQYAGIWQSYKTKKGKPCAWGQYRIPISGDLDIGAAEFSVNPKYLHNGWEDSEDKHEELSDWIGSYETSITCGLKGKDYIPGTGAVSINYDITIGKDSCIVTCAGFQSYYSVACTIYEIKSNSISLKFKKLLDGDTFVEHYEMPFLTIYRDKQNIYVKSLYITDKEGRNNKLILLKRYEL

pLDDT: mean 85.55, std 15.73, range [36.16, 98.88]

Secondary structure (DSSP, 8-state):
-HHHHHHHHHHHHHHHHHHHHHHHHHHTTS-HHHHTTSTTEEE----S--HHHHT--SSPPEEEETTTTEEEEEEEEEEEEEETTEEEEEEEEEETTEEEEEEEEEEEEEEEEESS---SGGGTTTTTEEEEEEEEEEEEEEE-TTSTT-EEEEEEEEEEEEEETTS-EEE--TTTTSTT--EEEEEEEEEETTT--EEEEEEEESS-TT-GGGB--SSS--B-GGGGGGTTSSSSHHHHHHHTT-EEEEEEEEE---STTPPTT-PPEEEEEEEEE-SS-EEEEEEETTEEEEEEEEEEEEETTEEEEEEEEEEEES---S-PPSSSEEEEEETTEEEEE-TT-B-TTS-BS--EEEEEE--